Protein AF-D7CNF3-F1 (afdb_monomer_lite)

Structure (mmCIF, N/CA/C/O backbone):
data_AF-D7CNF3-F1
#
_entry.id   AF-D7CNF3-F1
#
loop_
_atom_site.group_PDB
_atom_site.id
_atom_site.type_symbol
_atom_site.label_atom_id
_atom_site.label_alt_id
_atom_site.label_comp_id
_atom_site.label_asym_id
_atom_site.label_entity_id
_atom_site.label_seq_id
_atom_site.pdbx_PDB_ins_code
_atom_site.Cartn_x
_atom_site.Cartn_y
_atom_site.Cartn_z
_atom_site.occupancy
_atom_site.B_iso_or_equiv
_atom_site.auth_seq_id
_atom_site.auth_comp_id
_atom_site.auth_asym_id
_atom_site.auth_atom_id
_atom_site.pdbx_PDB_model_num
ATOM 1 N N . MET A 1 1 ? -4.396 -16.673 -8.705 1.00 89.75 1 MET A N 1
ATOM 2 C CA . MET A 1 1 ? -3.966 -15.795 -7.582 1.00 89.75 1 MET A CA 1
ATOM 3 C C . MET A 1 1 ? -3.947 -14.339 -8.050 1.00 89.75 1 MET A C 1
ATOM 5 O O . MET A 1 1 ? -3.763 -14.111 -9.237 1.00 89.75 1 MET A O 1
ATOM 9 N N . LYS A 1 2 ? -4.105 -13.351 -7.162 1.00 94.94 2 LYS A N 1
ATOM 10 C CA . LYS A 1 2 ? -3.938 -11.918 -7.460 1.00 94.94 2 LYS A CA 1
ATOM 11 C C . LYS A 1 2 ? -2.565 -11.436 -6.981 1.00 94.94 2 LYS A C 1
ATOM 13 O O . LYS A 1 2 ? -2.200 -11.626 -5.821 1.00 94.94 2 LYS A O 1
ATOM 18 N N . ILE A 1 3 ? -1.782 -10.820 -7.863 1.00 97.19 3 ILE A N 1
ATOM 19 C CA . ILE A 1 3 ? -0.393 -10.412 -7.612 1.00 97.19 3 ILE A CA 1
ATOM 20 C C . ILE A 1 3 ? -0.274 -8.897 -7.752 1.00 97.19 3 ILE A C 1
ATOM 22 O O . ILE A 1 3 ? -0.463 -8.356 -8.836 1.00 97.19 3 ILE A O 1
ATOM 26 N N . I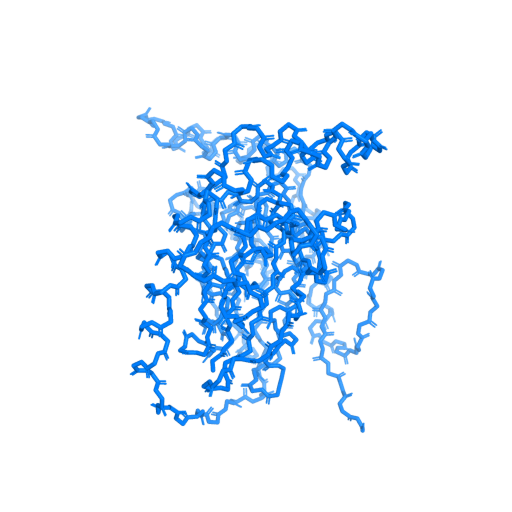LE A 1 4 ? 0.088 -8.203 -6.675 1.00 97.94 4 ILE A N 1
ATOM 27 C CA . ILE A 1 4 ? 0.231 -6.743 -6.653 1.00 97.94 4 ILE A CA 1
ATOM 28 C C . ILE A 1 4 ? 1.708 -6.367 -6.581 1.00 97.94 4 ILE A C 1
ATOM 30 O O . ILE A 1 4 ? 2.357 -6.545 -5.548 1.00 97.94 4 ILE A O 1
ATOM 34 N N . TYR A 1 5 ? 2.230 -5.766 -7.648 1.00 97.88 5 TYR A N 1
ATOM 35 C CA . TYR A 1 5 ? 3.531 -5.103 -7.631 1.00 97.88 5 TYR A CA 1
ATOM 36 C C . TYR A 1 5 ? 3.378 -3.654 -7.179 1.00 97.88 5 TYR A C 1
ATOM 38 O O . TYR A 1 5 ? 2.637 -2.878 -7.781 1.00 97.88 5 TYR A O 1
ATOM 46 N N . HIS A 1 6 ? 4.122 -3.232 -6.158 1.00 96.81 6 HIS A N 1
ATOM 47 C CA . HIS A 1 6 ? 4.039 -1.857 -5.663 1.00 96.81 6 HIS A CA 1
ATOM 48 C C . HIS A 1 6 ? 5.390 -1.171 -5.525 1.00 96.81 6 HIS A C 1
ATOM 50 O O . HIS A 1 6 ? 6.420 -1.793 -5.268 1.00 96.81 6 HIS A O 1
ATOM 56 N N . CYS A 1 7 ? 5.365 0.144 -5.720 1.00 94.75 7 CYS A N 1
ATOM 57 C CA . CYS A 1 7 ? 6.478 1.052 -5.470 1.00 94.75 7 CYS A CA 1
ATOM 58 C C . CYS A 1 7 ? 5.938 2.420 -5.044 1.00 94.75 7 CYS A C 1
ATOM 60 O O . CYS A 1 7 ? 4.735 2.579 -4.864 1.00 94.75 7 CYS A O 1
ATOM 62 N N . TYR A 1 8 ? 6.803 3.426 -4.901 1.00 93.25 8 TYR A N 1
ATOM 63 C CA . TYR A 1 8 ? 6.380 4.780 -4.540 1.00 93.25 8 TYR A CA 1
ATOM 64 C C . TYR A 1 8 ? 5.308 5.319 -5.501 1.00 93.25 8 TYR A C 1
ATOM 66 O O . TYR A 1 8 ? 4.194 5.607 -5.077 1.00 93.25 8 TYR A O 1
ATOM 74 N N . GLY A 1 9 ? 5.636 5.419 -6.795 1.00 90.00 9 GLY A N 1
ATOM 75 C CA . GLY A 1 9 ? 4.830 6.118 -7.803 1.00 90.00 9 GLY A CA 1
ATOM 76 C C . GLY A 1 9 ? 3.781 5.282 -8.531 1.00 90.00 9 GLY A C 1
ATOM 77 O O . GLY A 1 9 ? 2.922 5.858 -9.188 1.00 90.00 9 GLY A O 1
ATOM 78 N N . GLY A 1 10 ? 3.880 3.948 -8.486 1.00 92.62 10 GLY A N 1
ATOM 79 C CA . GLY A 1 10 ? 3.048 3.077 -9.322 1.00 92.62 10 GLY A CA 1
ATOM 80 C C . GLY A 1 10 ? 3.283 3.270 -10.830 1.00 92.62 10 GLY A C 1
ATOM 81 O O . GLY A 1 10 ? 2.360 3.077 -11.610 1.00 92.62 10 GLY A O 1
ATOM 82 N N . ALA A 1 11 ? 4.480 3.716 -11.237 1.00 94.25 11 ALA A N 1
ATOM 83 C CA . ALA A 1 11 ? 4.751 4.199 -12.604 1.00 94.25 11 ALA A CA 1
ATOM 84 C C . ALA A 1 11 ? 5.949 3.552 -13.301 1.00 94.25 11 ALA A C 1
ATOM 86 O O . ALA A 1 11 ? 6.015 3.573 -14.522 1.00 94.25 11 ALA A O 1
ATOM 87 N N . HIS A 1 12 ? 6.938 3.047 -12.561 1.00 96.06 12 HIS A N 1
ATOM 88 C CA . HIS A 1 12 ? 8.223 2.662 -13.158 1.00 96.06 12 HIS A CA 1
ATOM 89 C C . HIS A 1 12 ? 8.593 1.237 -12.784 1.00 96.06 12 HIS A C 1
ATOM 91 O O . HIS A 1 12 ? 8.327 0.318 -13.552 1.00 96.06 12 HIS A O 1
ATOM 97 N N . SER A 1 13 ? 9.150 1.018 -11.592 1.00 97.19 13 SER A N 1
ATOM 98 C CA . SER A 1 13 ? 9.620 -0.303 -11.162 1.00 97.19 13 SER A CA 1
ATOM 99 C C . SER A 1 13 ? 8.493 -1.327 -10.994 1.00 97.19 13 SER A C 1
ATOM 101 O O . SER A 1 13 ? 8.652 -2.462 -11.430 1.00 97.19 13 SER A O 1
ATOM 103 N N . SER A 1 14 ? 7.348 -0.953 -10.410 1.00 97.31 14 SER A N 1
ATOM 104 C CA . SER A 1 14 ? 6.183 -1.846 -10.288 1.00 97.31 14 SER A CA 1
ATOM 105 C C . SER A 1 14 ? 5.555 -2.171 -11.642 1.00 97.31 14 SER A C 1
ATOM 107 O O . SER A 1 14 ? 5.283 -3.333 -11.920 1.00 97.31 14 SER A O 1
ATOM 109 N N . VAL A 1 15 ? 5.400 -1.169 -12.512 1.00 98.12 15 VAL A N 1
ATOM 110 C CA . VAL A 1 15 ? 4.859 -1.343 -13.869 1.00 98.12 15 VAL A CA 1
ATOM 111 C C . VAL A 1 15 ? 5.781 -2.202 -14.728 1.00 98.12 15 VAL A C 1
ATOM 113 O O . VAL A 1 15 ? 5.313 -3.095 -15.426 1.00 98.12 15 VAL A O 1
ATOM 116 N N . THR A 1 16 ? 7.094 -1.992 -14.629 1.00 98.50 16 THR A N 1
ATOM 117 C CA . THR A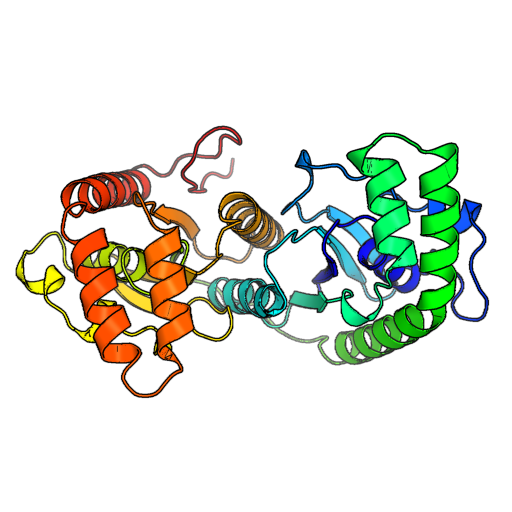 1 16 ? 8.092 -2.812 -15.328 1.00 98.50 16 THR A CA 1
ATOM 118 C C . THR A 1 16 ? 8.072 -4.249 -14.814 1.00 98.50 16 THR A C 1
ATOM 120 O O . THR A 1 16 ? 8.082 -5.170 -15.621 1.00 98.50 16 THR A O 1
ATOM 123 N N . ALA A 1 17 ? 7.997 -4.463 -13.494 1.00 98.56 17 ALA A N 1
ATOM 124 C CA . ALA A 1 17 ? 7.890 -5.805 -12.919 1.00 98.56 17 ALA A CA 1
ATOM 125 C C . ALA A 1 17 ? 6.625 -6.535 -13.394 1.00 98.56 17 ALA A C 1
ATOM 127 O O . ALA A 1 17 ? 6.715 -7.679 -13.828 1.00 98.56 17 ALA A O 1
ATOM 128 N N . ALA A 1 18 ? 5.472 -5.860 -13.389 1.00 98.44 18 ALA A N 1
ATOM 129 C CA . ALA A 1 18 ? 4.231 -6.413 -13.923 1.00 98.44 18 ALA A CA 1
ATOM 130 C C . ALA A 1 18 ? 4.328 -6.705 -15.433 1.00 98.44 18 ALA A C 1
ATOM 132 O O . ALA A 1 18 ? 3.888 -7.757 -15.882 1.00 98.44 18 ALA A O 1
ATOM 133 N N . GLY A 1 19 ? 4.963 -5.823 -16.213 1.00 98.44 19 GLY A N 1
ATOM 134 C CA . GLY A 1 19 ? 5.213 -6.047 -17.639 1.00 98.44 19 GLY A CA 1
ATOM 135 C C . GLY A 1 19 ? 6.115 -7.255 -17.911 1.00 98.44 19 GLY A C 1
ATOM 136 O O . GLY A 1 19 ? 5.836 -8.029 -18.819 1.00 98.44 19 GLY A O 1
ATOM 137 N N . ILE A 1 20 ? 7.157 -7.463 -17.099 1.00 98.50 20 ILE A N 1
ATOM 138 C CA . ILE A 1 20 ? 7.989 -8.676 -17.155 1.00 98.50 20 ILE A CA 1
ATOM 139 C C . ILE A 1 20 ? 7.152 -9.912 -16.802 1.00 98.50 20 ILE A C 1
ATOM 141 O O . ILE A 1 20 ? 7.243 -10.920 -17.495 1.00 98.50 20 ILE A O 1
ATOM 145 N N . HIS A 1 21 ? 6.339 -9.835 -15.744 1.00 98.19 21 HIS A N 1
ATOM 146 C CA . HIS A 1 21 ? 5.507 -10.948 -15.276 1.00 98.19 21 HIS A CA 1
ATOM 147 C C . HIS A 1 21 ? 4.547 -11.435 -16.364 1.00 98.19 21 HIS A C 1
ATOM 149 O O . HIS A 1 21 ? 4.409 -12.633 -16.577 1.00 98.19 21 HIS A O 1
ATOM 155 N N . LEU A 1 22 ? 3.929 -10.495 -17.074 1.00 97.81 22 LEU A N 1
ATOM 156 C CA . LEU A 1 22 ? 2.964 -10.752 -18.142 1.00 97.81 22 LEU A CA 1
ATOM 157 C C . LEU A 1 22 ? 3.617 -11.083 -19.496 1.00 97.81 22 LEU A C 1
ATOM 159 O O . LEU A 1 22 ? 2.923 -11.155 -20.504 1.00 97.81 22 LEU A O 1
ATOM 163 N N . GLY A 1 23 ? 4.947 -11.214 -19.560 1.00 97.06 23 GLY A N 1
ATOM 164 C CA . GLY A 1 23 ? 5.658 -11.486 -20.814 1.00 97.06 23 GLY A CA 1
ATOM 165 C C . GLY A 1 23 ? 5.655 -10.326 -21.820 1.00 97.06 23 GLY A C 1
ATOM 166 O O . GLY A 1 23 ? 6.057 -10.511 -22.964 1.00 97.06 23 GLY A O 1
ATOM 167 N N . LEU A 1 24 ? 5.254 -9.117 -21.407 1.00 97.88 24 LEU A N 1
ATOM 168 C CA . LEU A 1 24 ? 5.246 -7.914 -22.253 1.00 97.88 24 LEU A CA 1
ATOM 169 C C . LEU A 1 24 ? 6.653 -7.345 -22.485 1.00 97.88 24 LEU A C 1
ATOM 171 O O . LEU A 1 24 ? 6.851 -6.521 -23.376 1.00 97.88 24 LEU A O 1
ATOM 175 N N . LEU A 1 25 ? 7.626 -7.751 -21.664 1.00 98.19 25 LEU A N 1
ATOM 176 C CA . LEU A 1 25 ? 9.025 -7.349 -21.773 1.00 98.19 25 LEU A CA 1
ATOM 177 C C . LEU A 1 25 ? 9.952 -8.570 -21.861 1.00 98.19 25 LEU A C 1
ATOM 179 O O . LEU A 1 25 ? 9.709 -9.584 -21.204 1.00 98.19 25 LEU A O 1
ATOM 183 N N . PRO A 1 26 ? 11.062 -8.470 -22.615 1.00 96.88 26 PRO A N 1
ATOM 184 C CA . PRO A 1 26 ? 12.021 -9.561 -22.757 1.00 96.88 26 PRO A CA 1
ATOM 185 C C . PRO A 1 26 ? 12.763 -9.827 -21.446 1.00 96.88 26 PRO A C 1
ATOM 187 O O . PRO A 1 26 ? 13.201 -8.901 -20.782 1.00 96.88 26 PRO A O 1
ATOM 190 N N . THR A 1 27 ? 13.013 -11.087 -21.094 1.00 97.00 27 THR A N 1
ATOM 191 C CA . THR A 1 27 ? 13.749 -11.427 -19.856 1.00 97.00 27 THR A CA 1
ATOM 192 C C . THR A 1 27 ? 15.251 -11.653 -20.057 1.00 97.00 27 THR A C 1
ATOM 194 O O . THR A 1 27 ? 15.998 -11.690 -19.081 1.00 97.00 27 THR A O 1
ATOM 197 N N . HIS A 1 28 ? 15.706 -11.794 -21.305 1.00 96.44 28 HIS A N 1
ATOM 198 C CA . HIS A 1 28 ? 17.085 -12.156 -21.672 1.00 96.44 28 HIS A CA 1
ATOM 199 C C . HIS A 1 28 ? 17.920 -10.977 -22.205 1.00 96.44 28 HIS A C 1
ATOM 201 O O . HIS A 1 28 ? 19.110 -11.129 -22.462 1.00 96.44 28 HIS A O 1
ATOM 207 N N . ARG A 1 29 ? 17.315 -9.798 -22.379 1.00 97.38 29 ARG A N 1
ATOM 208 C CA . ARG A 1 29 ? 17.985 -8.571 -22.832 1.00 97.38 29 ARG A CA 1
ATOM 209 C C . ARG A 1 29 ? 17.359 -7.345 -22.183 1.00 97.38 29 ARG A C 1
ATOM 211 O O . ARG A 1 29 ? 16.260 -7.423 -21.645 1.00 97.38 29 ARG A O 1
ATOM 218 N N . LEU A 1 30 ? 18.028 -6.199 -22.288 1.00 98.19 30 LEU A N 1
ATOM 219 C CA . LEU A 1 30 ? 17.438 -4.929 -21.870 1.00 98.19 30 LEU A CA 1
ATOM 220 C C . LEU A 1 30 ? 16.305 -4.511 -22.828 1.00 98.19 30 LEU A C 1
ATOM 222 O O . LEU A 1 30 ? 16.476 -4.621 -24.050 1.00 98.19 30 LEU A O 1
ATOM 226 N N . PRO A 1 31 ? 15.183 -3.988 -22.305 1.00 97.94 31 PRO A N 1
ATOM 227 C CA . PRO A 1 31 ? 14.117 -3.446 -23.131 1.00 97.94 31 PRO A CA 1
ATOM 228 C C . PRO A 1 31 ? 14.521 -2.089 -23.713 1.00 97.94 31 PRO A C 1
ATOM 230 O O . PRO A 1 31 ? 15.275 -1.323 -23.096 1.00 97.94 31 PRO A O 1
ATOM 233 N N . THR A 1 32 ? 14.028 -1.767 -24.903 1.00 98.31 32 THR A N 1
ATOM 234 C CA . THR A 1 32 ? 14.156 -0.430 -25.492 1.00 98.31 32 THR A CA 1
ATOM 235 C C . THR A 1 32 ? 13.300 0.584 -24.726 1.00 98.31 32 THR A C 1
ATOM 237 O O . THR A 1 32 ? 12.427 0.222 -23.935 1.00 98.31 32 THR A O 1
ATOM 240 N N . GLY A 1 33 ? 13.562 1.877 -24.939 1.00 97.50 33 GLY A N 1
ATOM 241 C CA . GLY A 1 33 ? 12.711 2.932 -24.383 1.00 97.50 33 GLY A CA 1
ATOM 242 C C . GLY A 1 33 ? 11.261 2.795 -24.849 1.00 97.50 33 GLY A C 1
ATOM 243 O O . GLY A 1 33 ? 10.351 2.877 -24.032 1.00 97.50 33 GLY A O 1
ATOM 244 N N . ASP A 1 34 ? 11.056 2.487 -26.129 1.00 97.75 34 ASP A N 1
ATOM 245 C CA . ASP A 1 34 ? 9.723 2.312 -26.710 1.00 97.75 34 ASP A CA 1
ATOM 246 C C . ASP A 1 34 ? 8.980 1.114 -26.115 1.00 97.75 34 ASP A C 1
ATOM 248 O O . ASP A 1 34 ? 7.790 1.214 -25.829 1.00 97.75 34 ASP A O 1
ATOM 252 N N . GLU A 1 35 ? 9.673 -0.004 -25.876 1.00 98.31 35 GLU A N 1
ATOM 253 C CA . GLU A 1 35 ? 9.094 -1.170 -25.197 1.00 98.31 35 GLU A CA 1
ATOM 254 C C . GLU A 1 35 ? 8.601 -0.810 -23.789 1.00 98.31 35 GLU A C 1
ATOM 256 O O . GLU A 1 35 ? 7.491 -1.184 -23.415 1.00 98.31 35 GLU A O 1
ATOM 261 N N . LEU A 1 36 ? 9.375 -0.022 -23.032 1.00 98.19 36 LEU A N 1
ATOM 262 C CA . LEU A 1 36 ? 8.950 0.461 -21.714 1.00 98.19 36 LEU A CA 1
ATOM 263 C C . LEU A 1 36 ? 7.755 1.418 -21.817 1.00 98.19 36 LEU A C 1
ATOM 265 O O . LEU A 1 36 ? 6.774 1.253 -21.098 1.00 98.19 36 LEU A O 1
ATOM 269 N N . MET A 1 37 ? 7.801 2.392 -22.728 1.00 97.44 37 MET A N 1
ATOM 270 C CA . MET A 1 37 ? 6.749 3.408 -22.886 1.00 97.44 37 MET A CA 1
ATOM 271 C C . MET A 1 37 ? 5.416 2.838 -23.400 1.00 97.44 37 MET A C 1
ATOM 273 O O . MET A 1 37 ? 4.352 3.423 -23.157 1.00 97.44 37 MET A O 1
ATOM 277 N N . ARG A 1 38 ? 5.450 1.690 -24.089 1.00 97.31 38 ARG A N 1
ATOM 278 C CA . ARG A 1 38 ? 4.252 0.957 -24.524 1.00 97.31 38 ARG A CA 1
ATOM 279 C C . ARG A 1 38 ? 3.496 0.302 -23.374 1.00 97.31 38 ARG A C 1
ATOM 281 O O . ARG A 1 38 ? 2.301 0.065 -23.525 1.00 97.31 38 ARG A O 1
ATOM 288 N N . LEU A 1 39 ? 4.132 0.057 -22.226 1.00 97.88 39 LEU A N 1
ATOM 289 C CA . LEU A 1 39 ? 3.424 -0.491 -21.071 1.00 97.88 39 LEU A CA 1
ATOM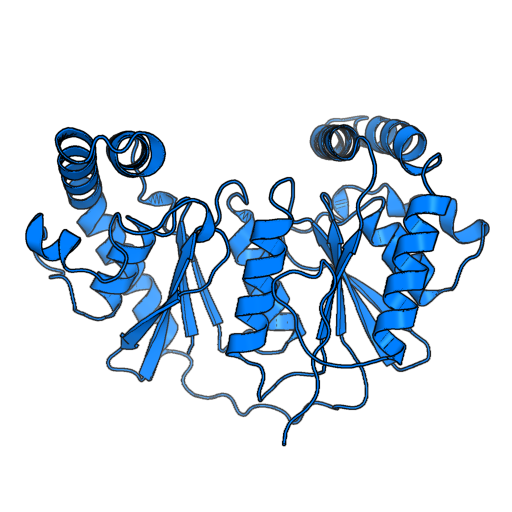 290 C C . LEU A 1 39 ? 2.276 0.446 -20.633 1.00 97.88 39 LEU A C 1
ATOM 292 O O . LEU A 1 39 ? 2.446 1.674 -20.649 1.00 97.88 39 LEU A O 1
ATOM 296 N N . PRO A 1 40 ? 1.118 -0.098 -20.204 1.00 93.12 40 PRO A N 1
ATOM 297 C CA . PRO A 1 40 ? -0.089 0.686 -19.934 1.00 93.12 40 PRO A CA 1
ATOM 298 C C . PRO A 1 40 ? 0.112 1.887 -19.006 1.00 93.12 40 PRO A C 1
ATOM 300 O O . PRO A 1 40 ? -0.374 2.971 -19.313 1.00 93.12 40 PRO A O 1
ATOM 303 N N . TYR A 1 41 ? 0.880 1.732 -17.923 1.00 95.50 41 TYR A N 1
ATOM 304 C CA . TYR A 1 41 ? 1.019 2.756 -16.875 1.00 95.50 41 TYR A CA 1
ATOM 305 C C . TYR A 1 41 ? 2.427 3.343 -16.750 1.00 95.50 41 TYR A C 1
ATOM 307 O O . TYR A 1 41 ? 2.691 4.119 -15.829 1.00 95.50 41 TYR A O 1
ATOM 315 N N . PHE A 1 42 ? 3.345 2.978 -17.651 1.00 97.19 42 PHE A N 1
ATOM 316 C CA . PHE A 1 42 ? 4.740 3.370 -17.498 1.00 97.19 42 PHE A CA 1
ATOM 317 C C . PHE A 1 42 ? 4.901 4.873 -17.705 1.00 97.19 42 PHE A C 1
ATOM 319 O O . PHE A 1 42 ? 4.571 5.386 -18.771 1.00 97.19 42 PHE A O 1
ATOM 326 N N . ASP A 1 43 ? 5.378 5.566 -16.669 1.00 95.00 43 ASP A N 1
ATOM 327 C CA . ASP A 1 43 ? 5.503 7.031 -16.632 1.00 95.00 43 ASP A CA 1
ATOM 328 C C . ASP A 1 43 ? 4.186 7.803 -16.893 1.00 95.00 43 ASP A C 1
ATOM 330 O O . ASP A 1 43 ? 4.211 8.967 -17.284 1.00 95.00 43 ASP A O 1
ATOM 334 N N . LYS A 1 44 ? 3.024 7.159 -16.697 1.00 92.12 44 LYS A N 1
ATOM 335 C CA . LYS A 1 44 ? 1.695 7.726 -17.020 1.00 92.12 44 LYS A CA 1
ATOM 336 C C . LYS A 1 44 ? 0.821 8.031 -15.805 1.00 92.12 44 LYS A C 1
ATOM 338 O O . LYS A 1 44 ? -0.176 8.721 -15.955 1.00 92.12 44 LYS A O 1
ATOM 343 N N . THR A 1 45 ? 1.169 7.511 -14.630 1.00 88.00 45 THR A N 1
ATOM 344 C CA . THR A 1 45 ? 0.404 7.761 -13.399 1.00 88.00 45 THR A CA 1
ATOM 345 C C . THR A 1 45 ? 0.732 9.129 -12.793 1.00 88.00 45 THR A C 1
ATOM 347 O O . THR A 1 45 ? 1.845 9.633 -12.958 1.00 88.00 45 THR A O 1
ATOM 350 N N . ASP A 1 46 ? -0.203 9.730 -12.065 1.00 86.50 46 ASP A N 1
ATOM 351 C CA . ASP A 1 46 ? -0.062 11.048 -11.441 1.00 86.50 46 ASP A CA 1
ATOM 352 C C . ASP A 1 46 ? -0.280 10.999 -9.911 1.00 86.50 46 ASP A C 1
ATOM 354 O O . ASP A 1 46 ? -0.093 9.959 -9.271 1.00 86.50 46 ASP A O 1
ATOM 358 N N . GLY A 1 47 ? -0.551 12.152 -9.287 1.00 82.00 47 GLY A N 1
ATOM 359 C CA . GLY A 1 47 ? -0.823 12.237 -7.849 1.00 82.00 47 GLY A CA 1
ATOM 360 C C . GLY A 1 47 ? -2.174 11.646 -7.436 1.00 82.00 47 GLY A C 1
ATOM 361 O O . GLY A 1 47 ? -2.314 11.174 -6.310 1.00 82.00 47 GLY A O 1
ATOM 362 N N . ASN A 1 48 ? -3.140 11.613 -8.349 1.00 85.75 48 ASN A N 1
ATOM 363 C CA . ASN A 1 48 ? -4.472 11.071 -8.129 1.00 85.75 48 ASN A CA 1
ATOM 364 C C . ASN A 1 48 ? -4.503 9.547 -8.244 1.00 85.75 48 ASN A C 1
ATOM 366 O O . ASN A 1 48 ? -5.522 8.958 -7.901 1.00 85.75 48 ASN A O 1
ATOM 370 N N . ASP A 1 49 ? -3.407 8.889 -8.638 1.00 88.31 49 ASP A N 1
ATOM 371 C CA . ASP A 1 49 ? -3.300 7.424 -8.716 1.00 88.31 49 ASP A CA 1
ATOM 372 C C . ASP A 1 49 ? -2.783 6.749 -7.423 1.00 88.31 49 ASP A C 1
ATOM 374 O O . ASP A 1 49 ? -2.875 5.530 -7.276 1.00 88.31 49 ASP A O 1
ATOM 378 N N . PHE A 1 50 ? -2.256 7.496 -6.441 1.00 91.44 50 PHE A N 1
ATOM 379 C CA . PHE A 1 50 ? -1.691 6.917 -5.206 1.00 91.44 50 PHE A CA 1
ATOM 380 C C . PHE A 1 50 ? -2.688 6.133 -4.341 1.00 91.44 50 PHE A C 1
ATOM 382 O O . PHE A 1 50 ? -3.559 6.713 -3.698 1.00 91.44 50 PHE A O 1
ATOM 389 N N . GLY A 1 51 ? -2.540 4.821 -4.237 1.00 90.81 51 GLY A N 1
ATOM 390 C CA . GLY A 1 51 ? -3.481 3.974 -3.504 1.00 90.81 51 GLY A CA 1
ATOM 391 C C . GLY A 1 51 ? -4.520 3.303 -4.399 1.00 90.81 51 GLY A C 1
ATOM 392 O O . GLY A 1 51 ? -5.265 2.475 -3.904 1.00 90.81 51 GLY A O 1
ATOM 393 N N . LEU A 1 52 ? -4.563 3.597 -5.704 1.00 93.75 52 LEU A N 1
ATOM 394 C CA . LEU A 1 52 ? -5.355 2.799 -6.642 1.00 93.75 52 LEU A CA 1
ATOM 395 C C . LEU A 1 52 ? -4.597 1.520 -7.002 1.00 93.75 52 LEU A C 1
ATOM 397 O O . LEU A 1 52 ? -3.430 1.574 -7.405 1.00 93.75 52 LEU A O 1
ATOM 401 N N . ILE A 1 53 ? -5.271 0.376 -6.887 1.00 95.81 53 ILE A N 1
ATOM 402 C CA . ILE A 1 53 ? -4.766 -0.902 -7.394 1.00 95.81 53 ILE A CA 1
ATOM 403 C C . ILE A 1 53 ? -5.277 -1.064 -8.825 1.00 95.81 53 ILE A C 1
ATOM 405 O O . ILE A 1 53 ? -6.476 -1.176 -9.057 1.00 95.81 53 ILE A O 1
ATOM 409 N N . ARG A 1 54 ? -4.368 -1.031 -9.804 1.00 95.44 54 ARG A N 1
ATOM 410 C CA . ARG A 1 54 ? -4.714 -1.036 -11.233 1.00 95.44 54 ARG A CA 1
ATOM 411 C C . ARG A 1 54 ? -4.336 -2.364 -11.872 1.00 95.44 54 ARG A C 1
ATOM 413 O O . ARG A 1 54 ? -3.184 -2.784 -11.774 1.00 95.44 54 ARG A O 1
ATOM 420 N N . MET A 1 55 ? -5.286 -2.994 -12.556 1.00 96.56 55 MET A N 1
ATOM 421 C CA . MET A 1 55 ? -5.043 -4.238 -13.287 1.00 96.56 55 MET A CA 1
ATOM 422 C C . MET A 1 55 ? -4.119 -3.989 -14.485 1.00 96.56 55 MET A C 1
ATOM 424 O O . MET A 1 55 ? -4.299 -3.021 -15.229 1.00 96.56 55 MET A O 1
ATOM 428 N N . MET A 1 56 ? -3.117 -4.852 -14.644 1.00 97.31 56 MET A N 1
ATOM 429 C CA . MET A 1 56 ? -2.195 -4.877 -15.784 1.00 97.31 56 MET A CA 1
ATOM 430 C C . MET A 1 56 ? -2.540 -5.984 -16.783 1.00 97.31 56 MET A C 1
ATOM 432 O O . MET A 1 56 ? -2.358 -5.780 -17.979 1.00 97.31 56 MET A O 1
ATOM 436 N N . GLY A 1 57 ? -3.011 -7.141 -16.309 1.00 97.56 57 GLY A N 1
ATOM 437 C CA . GLY A 1 57 ? -3.355 -8.283 -17.157 1.00 97.56 57 GLY A CA 1
ATOM 438 C C . GLY A 1 57 ? -3.437 -9.589 -16.373 1.00 97.56 57 GLY A C 1
ATOM 439 O O . GLY A 1 57 ? -3.368 -9.580 -15.145 1.00 97.56 57 GLY A O 1
ATOM 440 N N . VAL A 1 58 ? -3.564 -10.702 -17.091 1.00 96.56 58 VAL A N 1
ATOM 441 C CA . VAL A 1 58 ? -3.568 -12.064 -16.541 1.00 96.56 58 VAL A CA 1
ATOM 442 C C . VAL A 1 58 ? -2.389 -12.828 -17.144 1.00 96.56 58 VAL A C 1
ATOM 444 O O . VAL A 1 58 ? -2.141 -12.705 -18.343 1.00 96.56 58 VAL A O 1
ATOM 447 N N . ASP A 1 59 ? -1.624 -13.546 -16.320 1.00 94.88 59 ASP A N 1
ATOM 448 C CA . ASP A 1 59 ? -0.485 -14.348 -16.778 1.00 94.88 59 ASP A CA 1
ATOM 449 C C . ASP A 1 59 ? -0.920 -15.691 -17.402 1.00 94.88 59 ASP A C 1
ATOM 451 O O . ASP A 1 59 ? -2.097 -16.054 -17.413 1.00 94.88 59 ASP A O 1
ATOM 455 N N . GLU A 1 60 ? 0.047 -16.456 -17.915 1.00 90.44 60 GLU A N 1
ATOM 456 C CA . GLU A 1 60 ? -0.185 -17.773 -18.534 1.00 90.44 60 GLU A CA 1
ATOM 457 C C . GLU A 1 60 ? -0.742 -18.842 -17.568 1.00 90.44 60 GLU A C 1
ATOM 459 O O . GLU A 1 60 ? -1.213 -19.886 -18.014 1.00 90.44 60 GLU A O 1
ATOM 464 N N . TYR A 1 61 ? -0.712 -18.586 -16.255 1.00 89.75 61 TYR A N 1
ATOM 465 C CA . TYR A 1 61 ? -1.218 -19.466 -15.197 1.00 89.75 61 TYR A CA 1
ATOM 466 C C . TYR A 1 61 ? -2.568 -19.000 -14.634 1.00 89.75 61 TYR A C 1
ATOM 468 O O . TYR A 1 61 ? -3.042 -19.555 -13.645 1.00 89.75 61 TYR A O 1
ATOM 476 N N . GLY A 1 62 ? -3.190 -17.974 -15.225 1.00 90.69 62 GLY A N 1
ATOM 477 C CA . GLY A 1 62 ? -4.448 -17.417 -14.730 1.00 90.69 62 GLY A CA 1
ATOM 478 C C . GLY A 1 62 ? -4.288 -16.518 -13.498 1.00 90.69 62 GLY A C 1
ATOM 479 O O . GLY A 1 62 ? -5.270 -16.233 -12.813 1.00 90.69 62 GLY A O 1
ATOM 480 N N . ASN A 1 63 ? -3.073 -16.063 -13.178 1.00 93.25 63 ASN A N 1
ATOM 481 C CA . ASN A 1 63 ? -2.865 -15.076 -12.125 1.00 93.25 63 ASN A CA 1
ATOM 482 C C . ASN A 1 63 ? -3.146 -13.670 -12.642 1.00 93.25 63 ASN A C 1
ATOM 484 O O . ASN A 1 63 ? -2.568 -13.222 -13.629 1.00 93.25 63 ASN A O 1
ATOM 488 N N . GLU A 1 64 ? -3.980 -12.934 -11.922 1.00 96.00 64 GLU A N 1
ATOM 489 C CA . GLU A 1 64 ? -4.243 -11.531 -12.207 1.00 96.00 64 GLU A CA 1
ATOM 490 C C . GLU A 1 64 ? -3.106 -10.667 -11.646 1.00 96.00 64 GLU A C 1
ATOM 492 O O . GLU A 1 64 ? -2.774 -10.741 -10.460 1.00 96.00 64 GLU A O 1
ATOM 497 N N . VAL A 1 65 ? -2.509 -9.825 -12.484 1.00 98.12 65 VAL A N 1
ATOM 498 C CA . VAL A 1 65 ? -1.363 -8.981 -12.135 1.00 98.12 65 VAL A CA 1
ATOM 499 C C . VAL A 1 65 ? -1.793 -7.521 -12.056 1.00 98.12 65 VAL A C 1
ATOM 501 O O . VAL A 1 65 ? -2.426 -6.985 -12.966 1.00 98.12 65 VAL A O 1
ATOM 504 N N . TYR A 1 66 ? -1.385 -6.856 -10.982 1.00 98.31 66 TYR A N 1
ATOM 505 C CA . TYR A 1 66 ? -1.770 -5.497 -10.626 1.00 98.31 66 TYR A CA 1
ATOM 506 C C . TYR A 1 66 ? -0.561 -4.629 -10.282 1.00 98.31 66 TYR A C 1
ATOM 508 O O . TYR A 1 66 ? 0.507 -5.123 -9.904 1.00 98.31 66 TYR A O 1
ATOM 516 N N . VAL A 1 67 ? -0.752 -3.311 -10.356 1.00 97.88 67 VAL A N 1
ATOM 517 C CA . VAL A 1 67 ? 0.217 -2.311 -9.895 1.00 97.88 67 VAL A CA 1
ATOM 518 C C . VAL A 1 67 ? -0.390 -1.346 -8.887 1.00 97.88 67 VAL A C 1
ATOM 520 O O . VAL A 1 67 ? -1.572 -1.018 -8.960 1.00 97.88 67 VAL A O 1
ATOM 523 N N . LEU A 1 68 ? 0.446 -0.864 -7.967 1.00 97.00 68 LEU A N 1
ATOM 524 C CA . LEU A 1 68 ? 0.050 0.078 -6.921 1.00 97.00 68 LEU A CA 1
ATOM 525 C C . LEU A 1 68 ? 1.159 1.100 -6.625 1.00 97.00 68 LEU A C 1
ATOM 527 O O . LEU A 1 68 ? 2.338 0.754 -6.498 1.00 97.00 68 LEU A O 1
ATOM 531 N N . GLY A 1 69 ? 0.779 2.373 -6.504 1.00 95.19 69 GLY A N 1
ATOM 532 C CA . GLY A 1 69 ? 1.636 3.448 -5.999 1.00 95.19 69 GLY A CA 1
ATOM 533 C C . GLY A 1 69 ? 1.351 3.732 -4.526 1.00 95.19 69 GLY A C 1
ATOM 534 O O . GLY A 1 69 ? 0.262 4.197 -4.206 1.00 95.19 69 GLY A O 1
ATOM 535 N N . LYS A 1 70 ? 2.316 3.476 -3.634 1.00 91.75 70 LYS A N 1
ATOM 536 C CA . LYS A 1 70 ? 2.146 3.585 -2.170 1.00 91.75 70 LYS A CA 1
ATOM 537 C C . LYS A 1 70 ? 2.610 4.907 -1.555 1.00 91.75 70 LYS A C 1
ATOM 539 O O . LYS A 1 70 ? 2.515 5.080 -0.341 1.00 91.75 70 LYS A O 1
ATOM 544 N N . LYS A 1 71 ? 3.200 5.809 -2.348 1.00 89.44 71 LYS A N 1
ATOM 545 C CA . LYS A 1 71 ? 3.792 7.066 -1.863 1.00 89.44 71 LYS A CA 1
ATOM 546 C C . LYS A 1 71 ? 4.710 6.814 -0.647 1.00 89.44 71 LYS A C 1
ATOM 548 O O . LYS A 1 71 ? 5.601 5.965 -0.709 1.00 89.44 71 LYS A O 1
ATOM 553 N N . GLY A 1 72 ? 4.501 7.527 0.459 1.00 85.06 72 GLY A N 1
ATOM 554 C CA . GLY A 1 72 ? 5.308 7.466 1.677 1.00 85.06 72 GLY A CA 1
ATOM 555 C C . GLY A 1 72 ? 4.990 6.321 2.646 1.00 85.06 72 GLY A C 1
ATOM 556 O O . GLY A 1 72 ? 5.565 6.312 3.731 1.00 85.06 72 GLY A O 1
ATOM 557 N N . MET A 1 73 ? 4.126 5.353 2.306 1.00 82.44 73 MET A N 1
ATOM 558 C CA . MET A 1 73 ? 3.677 4.298 3.242 1.00 82.44 73 MET A CA 1
ATOM 559 C C . MET A 1 73 ? 4.763 3.285 3.671 1.00 82.44 73 MET A C 1
ATOM 561 O O . MET A 1 73 ? 4.515 2.398 4.487 1.00 82.44 73 MET A O 1
ATOM 565 N N . GLY A 1 74 ? 5.997 3.429 3.177 1.00 81.06 74 GLY A N 1
ATOM 566 C CA . GLY A 1 74 ? 7.163 2.683 3.655 1.00 81.06 74 GLY A CA 1
ATOM 567 C C . GLY A 1 74 ? 7.115 1.177 3.373 1.00 81.06 74 GLY A C 1
ATOM 568 O O . GLY A 1 74 ? 6.281 0.675 2.620 1.00 81.06 74 GLY A O 1
ATOM 569 N N . GLU A 1 75 ? 8.061 0.432 3.943 1.00 77.88 75 GLU A N 1
ATOM 570 C CA . GLU A 1 75 ? 8.224 -1.015 3.707 1.00 77.88 75 GLU A CA 1
ATOM 571 C C . GLU A 1 75 ? 7.135 -1.876 4.365 1.00 77.88 75 GLU A C 1
ATOM 573 O O . GLU A 1 75 ? 6.861 -2.988 3.919 1.00 77.88 75 GLU A O 1
ATOM 578 N N . ARG A 1 76 ? 6.467 -1.337 5.389 1.00 82.94 76 ARG A N 1
ATOM 579 C CA . ARG A 1 76 ? 5.416 -2.020 6.159 1.00 82.94 76 ARG A CA 1
ATOM 580 C C . ARG A 1 76 ? 4.120 -2.220 5.380 1.00 82.94 76 ARG A C 1
ATOM 582 O O . ARG A 1 76 ? 3.333 -3.095 5.716 1.00 82.94 76 ARG A O 1
ATOM 589 N N . PHE A 1 77 ? 3.928 -1.461 4.305 1.00 89.50 77 PHE A N 1
ATOM 590 C CA . PHE A 1 77 ? 2.689 -1.467 3.541 1.00 89.50 77 PHE A CA 1
ATOM 591 C C . PHE A 1 77 ? 2.346 -2.822 2.901 1.00 89.50 77 PHE A C 1
ATOM 593 O O . PHE A 1 77 ? 1.171 -3.146 2.761 1.00 89.50 77 PHE A O 1
ATOM 600 N N . SER A 1 78 ? 3.342 -3.659 2.576 1.00 91.94 78 SER A N 1
ATOM 601 C CA . SER A 1 78 ? 3.050 -5.034 2.144 1.00 91.94 78 SER A CA 1
ATOM 602 C C . SER A 1 78 ? 2.289 -5.806 3.222 1.00 91.94 78 SER A C 1
ATOM 604 O O . SER A 1 78 ? 1.301 -6.458 2.910 1.00 91.94 78 SER A O 1
ATOM 606 N N . ARG A 1 79 ? 2.699 -5.666 4.490 1.00 90.69 79 ARG A N 1
ATOM 607 C CA . ARG A 1 79 ? 2.064 -6.348 5.626 1.00 90.69 79 ARG A CA 1
ATOM 608 C C . ARG A 1 79 ? 0.676 -5.792 5.922 1.00 90.69 79 ARG A C 1
ATOM 610 O O . ARG A 1 79 ? -0.207 -6.539 6.317 1.00 90.69 79 ARG A O 1
ATOM 617 N N . THR A 1 80 ? 0.456 -4.504 5.664 1.00 92.25 80 THR A N 1
ATOM 618 C CA . THR A 1 80 ? -0.878 -3.885 5.698 1.00 92.25 80 THR A CA 1
ATOM 619 C C . THR A 1 80 ? -1.835 -4.573 4.725 1.00 92.25 80 THR A C 1
ATOM 621 O O . THR A 1 80 ? -2.911 -5.002 5.133 1.00 92.25 80 THR A O 1
ATOM 624 N N . LEU A 1 81 ? -1.433 -4.733 3.460 1.00 94.25 81 LEU A N 1
ATOM 625 C CA . LEU A 1 81 ? -2.257 -5.392 2.442 1.00 94.25 81 LEU A CA 1
ATOM 626 C C . LEU A 1 81 ? -2.428 -6.894 2.716 1.00 94.25 81 LEU A C 1
ATOM 628 O O . LEU A 1 81 ? -3.535 -7.407 2.618 1.00 94.25 81 LEU A O 1
ATOM 632 N N . GLU A 1 82 ? -1.361 -7.594 3.106 1.00 92.81 82 GLU A N 1
ATOM 633 C CA . GLU A 1 82 ? -1.411 -9.025 3.451 1.00 92.81 82 GLU A CA 1
ATOM 634 C C . GLU A 1 82 ? -2.277 -9.285 4.695 1.00 92.81 82 GLU A C 1
ATOM 636 O O . GLU A 1 82 ? -3.085 -10.211 4.722 1.00 92.81 82 GLU A O 1
ATOM 641 N N . GLY A 1 83 ? -2.168 -8.439 5.719 1.00 92.19 83 GLY A N 1
ATOM 642 C CA . GLY A 1 83 ? -2.989 -8.529 6.919 1.00 92.19 83 GLY A CA 1
ATOM 643 C C . GLY A 1 83 ? -4.459 -8.204 6.651 1.00 92.19 83 GLY A C 1
ATOM 644 O O . GLY A 1 83 ? -5.340 -8.860 7.201 1.00 92.19 83 GLY A O 1
ATOM 645 N N . MET A 1 84 ? -4.738 -7.253 5.755 1.00 92.25 84 MET A N 1
ATOM 646 C CA . MET A 1 84 ? -6.098 -7.006 5.279 1.00 92.25 84 MET A CA 1
ATOM 647 C C . MET A 1 84 ? -6.646 -8.207 4.505 1.00 92.25 84 MET A C 1
ATOM 649 O O . MET A 1 84 ? -7.762 -8.639 4.776 1.00 92.25 84 MET A O 1
ATOM 653 N N . ALA A 1 85 ? -5.841 -8.805 3.619 1.00 91.75 85 ALA A N 1
ATOM 654 C CA . ALA A 1 85 ? -6.197 -10.034 2.913 1.00 91.75 85 ALA A CA 1
ATOM 655 C C . ALA A 1 85 ? -6.563 -11.155 3.889 1.00 91.75 85 ALA A C 1
ATOM 657 O O . ALA A 1 85 ? -7.525 -11.875 3.662 1.00 91.75 85 ALA A O 1
ATOM 658 N N . LYS A 1 86 ? -5.860 -11.265 5.020 1.00 90.56 86 LYS A N 1
ATOM 659 C CA . LYS A 1 86 ? -6.202 -12.219 6.080 1.00 90.56 86 LYS A CA 1
ATOM 660 C C . LYS A 1 86 ? -7.556 -11.936 6.740 1.00 90.56 86 LYS A C 1
ATOM 662 O O . LYS A 1 86 ? -8.296 -12.885 6.989 1.00 90.56 86 LYS A O 1
ATOM 667 N N . ILE A 1 87 ? -7.902 -10.672 7.012 1.00 89.19 87 ILE A N 1
ATOM 668 C CA . ILE A 1 87 ? -9.223 -10.302 7.568 1.00 89.19 87 ILE A CA 1
ATOM 669 C C . ILE A 1 87 ? -10.334 -10.782 6.636 1.00 89.19 87 ILE A C 1
ATOM 671 O O . ILE A 1 87 ? -11.259 -11.469 7.076 1.00 89.19 87 ILE A O 1
ATOM 675 N N . ILE A 1 88 ? -10.172 -10.488 5.345 1.00 86.56 88 ILE A N 1
ATOM 676 C CA . ILE A 1 88 ? -11.099 -10.883 4.286 1.00 86.56 88 ILE A CA 1
ATOM 677 C C . ILE A 1 88 ? -10.843 -12.311 3.777 1.00 86.56 88 ILE A C 1
ATOM 679 O O . ILE A 1 88 ? -11.336 -12.686 2.725 1.00 86.56 88 ILE A O 1
ATOM 683 N N . GLY A 1 89 ? -10.034 -13.108 4.485 1.00 85.94 89 GLY A N 1
ATOM 684 C CA . GLY A 1 89 ? -9.703 -14.507 4.196 1.00 85.94 89 GLY A CA 1
ATOM 685 C C . GLY A 1 89 ? -9.068 -14.821 2.827 1.00 85.94 89 GLY A C 1
ATOM 686 O O . GLY A 1 89 ? -8.999 -15.986 2.451 1.00 85.94 89 GLY A O 1
ATOM 687 N N . ALA A 1 90 ? -8.581 -13.828 2.092 1.00 87.88 90 ALA A N 1
ATOM 688 C CA . ALA A 1 90 ? -7.891 -13.960 0.808 1.00 87.88 90 ALA A CA 1
ATOM 689 C C . ALA A 1 90 ? -6.358 -14.115 0.955 1.00 87.88 90 ALA A C 1
ATOM 691 O O . ALA A 1 90 ? -5.602 -13.859 0.019 1.00 87.88 90 ALA A O 1
ATOM 692 N N . GLU A 1 91 ? -5.854 -14.509 2.132 1.00 88.31 91 GLU A N 1
ATOM 693 C CA . GLU A 1 91 ? -4.406 -14.568 2.418 1.00 88.31 91 GLU A CA 1
ATOM 694 C C . GLU A 1 91 ? -3.614 -15.507 1.493 1.00 88.31 91 GLU A C 1
ATOM 696 O O . GLU A 1 91 ? -2.445 -15.251 1.209 1.00 88.31 91 GLU A O 1
ATOM 701 N N . GLN A 1 92 ? -4.236 -16.584 1.005 1.00 86.88 92 GLN A N 1
ATOM 702 C CA . GLN A 1 92 ? -3.599 -17.514 0.066 1.00 86.88 92 GLN A CA 1
ATOM 703 C C . GLN A 1 92 ? -3.786 -17.092 -1.396 1.00 86.88 92 GLN A C 1
ATOM 705 O O . GLN A 1 92 ? -3.078 -17.581 -2.273 1.00 86.88 92 GLN A O 1
ATOM 710 N N . GLU A 1 93 ? -4.707 -16.164 -1.653 1.00 89.06 93 GLU A N 1
ATOM 711 C CA . GLU A 1 93 ? -5.066 -15.681 -2.985 1.00 89.06 93 GLU A CA 1
ATOM 712 C C . GLU A 1 93 ? -4.386 -14.356 -3.334 1.00 89.06 93 GLU A C 1
ATOM 714 O O . GLU A 1 93 ? -4.421 -13.947 -4.494 1.00 89.06 93 GLU A O 1
ATOM 719 N N . LEU A 1 94 ? -3.743 -13.696 -2.367 1.00 93.31 94 LEU A N 1
ATOM 720 C CA . LEU A 1 94 ? -3.013 -12.453 -2.569 1.00 93.31 94 LEU A CA 1
ATOM 721 C C . LEU A 1 94 ? -1.501 -12.654 -2.443 1.00 93.31 94 LEU A C 1
ATOM 723 O O . LEU A 1 94 ? -0.988 -13.175 -1.453 1.00 93.31 94 LEU A O 1
ATOM 727 N N . ARG A 1 95 ? -0.757 -12.098 -3.401 1.00 94.44 95 ARG A N 1
ATOM 728 C CA . ARG A 1 95 ? 0.690 -11.918 -3.298 1.00 94.44 95 ARG A CA 1
ATOM 729 C C . ARG A 1 95 ? 1.063 -10.457 -3.489 1.00 94.44 95 ARG A C 1
ATOM 731 O O . ARG A 1 95 ? 0.832 -9.886 -4.549 1.00 94.44 95 ARG A O 1
ATOM 738 N N . VAL A 1 96 ? 1.721 -9.867 -2.497 1.00 95.31 96 VAL A N 1
ATOM 739 C CA . VAL A 1 96 ? 2.184 -8.477 -2.560 1.00 95.31 96 VAL A CA 1
ATOM 740 C C . VAL A 1 96 ? 3.702 -8.434 -2.742 1.00 95.31 96 VAL A C 1
ATOM 742 O O . VAL A 1 96 ? 4.454 -9.078 -2.008 1.00 95.31 96 VAL A O 1
ATOM 745 N N . VAL A 1 97 ? 4.178 -7.677 -3.732 1.00 95.56 97 VAL A N 1
ATOM 746 C CA . VAL A 1 97 ? 5.599 -7.597 -4.094 1.00 95.56 97 VAL A CA 1
ATOM 747 C C . VAL A 1 97 ? 6.069 -6.150 -4.100 1.00 95.56 97 VAL A C 1
ATOM 749 O O . VAL A 1 97 ? 5.648 -5.336 -4.920 1.00 95.56 97 VAL A O 1
ATOM 752 N N . ASN A 1 98 ? 6.995 -5.839 -3.196 1.00 95.31 98 ASN A N 1
ATOM 753 C CA . ASN A 1 98 ? 7.608 -4.522 -3.122 1.00 95.31 98 ASN A CA 1
ATOM 754 C C . ASN A 1 98 ? 8.799 -4.418 -4.085 1.00 95.31 98 ASN A C 1
ATOM 756 O O . ASN A 1 98 ? 9.809 -5.095 -3.897 1.00 95.31 98 ASN A O 1
ATOM 760 N N . THR A 1 99 ? 8.714 -3.531 -5.075 1.00 95.75 99 THR A N 1
ATOM 761 C CA . THR A 1 99 ? 9.795 -3.306 -6.048 1.00 95.75 99 THR A CA 1
ATOM 762 C C . THR A 1 99 ? 10.728 -2.153 -5.668 1.00 95.75 99 THR A C 1
ATOM 764 O O . THR A 1 99 ? 11.647 -1.837 -6.426 1.00 95.75 99 THR A O 1
ATOM 767 N N . MET A 1 100 ? 10.544 -1.525 -4.498 1.00 93.88 100 MET A N 1
ATOM 768 C CA . MET A 1 100 ? 11.374 -0.401 -4.037 1.00 93.88 100 MET A CA 1
ATOM 769 C C . MET A 1 100 ? 12.864 -0.744 -3.956 1.00 93.88 100 MET A C 1
ATOM 771 O O . MET A 1 100 ? 13.687 0.112 -4.261 1.00 93.88 100 MET A O 1
ATOM 775 N N . ALA A 1 101 ? 13.221 -1.994 -3.645 1.00 90.88 101 ALA A N 1
ATOM 776 C CA . ALA A 1 101 ? 14.615 -2.450 -3.617 1.00 90.88 101 ALA A CA 1
ATOM 777 C C . ALA A 1 101 ? 15.327 -2.352 -4.984 1.00 90.88 101 ALA A C 1
ATOM 779 O O . ALA A 1 101 ? 16.554 -2.326 -5.045 1.00 90.88 101 ALA A O 1
ATOM 780 N N . CYS A 1 102 ? 14.575 -2.286 -6.087 1.00 92.88 102 CYS A N 1
ATOM 781 C CA . CYS A 1 102 ? 15.115 -2.118 -7.437 1.00 92.88 102 CYS A CA 1
ATOM 782 C C . CYS A 1 102 ? 15.124 -0.651 -7.901 1.00 92.88 102 CYS A C 1
ATOM 784 O O . CYS A 1 102 ? 15.634 -0.349 -8.980 1.00 92.88 102 CYS A O 1
ATOM 786 N N . VAL A 1 103 ? 14.551 0.271 -7.123 1.00 92.94 103 VAL A N 1
ATOM 787 C CA . VAL A 1 103 ? 14.500 1.693 -7.474 1.00 92.94 103 VAL A CA 1
ATOM 788 C C . VAL A 1 103 ? 15.860 2.329 -7.203 1.00 92.94 103 VAL A C 1
ATOM 790 O O . VAL A 1 103 ? 16.421 2.202 -6.120 1.00 92.94 103 VAL A O 1
ATOM 793 N N . ASN A 1 104 ? 16.393 3.043 -8.194 1.00 96.31 104 ASN A N 1
ATOM 794 C CA . ASN A 1 104 ? 17.639 3.798 -8.072 1.00 96.31 104 ASN A CA 1
ATOM 795 C C . ASN A 1 104 ? 17.390 5.306 -8.191 1.00 96.31 104 ASN A C 1
ATOM 797 O O . ASN A 1 104 ? 16.362 5.746 -8.704 1.00 96.31 104 ASN A O 1
ATOM 801 N N . TRP A 1 105 ? 18.355 6.106 -7.739 1.00 96.06 105 TRP A N 1
ATOM 802 C CA . TRP A 1 105 ? 18.227 7.563 -7.689 1.00 96.06 105 TRP A CA 1
ATOM 803 C C . TRP A 1 105 ? 18.013 8.220 -9.059 1.00 96.06 105 TRP A C 1
ATOM 805 O O . TRP A 1 105 ? 17.298 9.213 -9.135 1.00 96.06 105 TRP A O 1
ATOM 815 N N . ILE A 1 106 ? 18.529 7.636 -10.146 1.00 96.56 106 ILE A N 1
ATOM 816 C CA . ILE A 1 106 ? 18.312 8.156 -11.505 1.00 96.56 106 ILE A CA 1
ATOM 817 C C . ILE A 1 106 ? 16.842 8.002 -11.904 1.00 96.56 106 ILE A C 1
ATOM 819 O O . ILE A 1 106 ? 16.234 8.945 -12.405 1.00 96.56 106 ILE A O 1
ATOM 823 N N . MET A 1 107 ? 16.249 6.840 -11.612 1.00 95.12 107 MET A N 1
ATOM 824 C CA . MET A 1 107 ? 14.814 6.609 -11.794 1.00 95.12 107 MET A CA 1
ATOM 825 C C . MET A 1 107 ? 13.978 7.579 -10.946 1.00 95.12 107 MET A C 1
ATOM 827 O O . MET A 1 107 ? 12.994 8.117 -11.444 1.00 95.12 107 MET A O 1
ATOM 831 N N . MET A 1 108 ? 14.381 7.848 -9.696 1.00 93.69 108 MET A N 1
ATOM 832 C CA . MET A 1 108 ? 13.677 8.805 -8.829 1.00 93.69 108 MET A CA 1
ATOM 833 C C . MET A 1 108 ? 13.706 10.230 -9.397 1.00 93.69 108 MET A C 1
ATOM 835 O O . MET A 1 108 ? 12.658 10.864 -9.501 1.00 93.69 108 MET A O 1
ATOM 839 N N . ILE A 1 109 ? 14.883 10.717 -9.805 1.00 95.25 109 ILE A N 1
ATOM 840 C CA . ILE A 1 109 ? 15.038 12.050 -10.405 1.00 95.25 109 ILE A CA 1
ATOM 841 C C . ILE A 1 109 ? 14.259 12.139 -11.718 1.00 95.25 109 ILE A C 1
ATOM 843 O O . ILE A 1 109 ? 13.504 13.088 -11.919 1.00 95.25 109 ILE A O 1
ATOM 847 N N . GLY A 1 110 ? 14.383 11.134 -12.589 1.00 94.94 110 GLY A N 1
ATOM 848 C CA . GLY A 1 110 ? 13.653 11.084 -13.853 1.00 94.94 110 GLY A CA 1
ATOM 849 C C . GLY A 1 110 ? 12.138 11.097 -13.653 1.00 94.94 110 GLY A C 1
ATOM 850 O O . GLY A 1 110 ? 11.437 11.839 -14.339 1.00 94.94 110 GLY A O 1
ATOM 851 N N . GLY A 1 111 ? 11.633 10.341 -12.673 1.00 92.81 111 GLY A N 1
ATOM 852 C CA . GLY A 1 111 ? 10.212 10.280 -12.332 1.00 92.81 111 GLY A CA 1
ATOM 853 C C . GLY A 1 111 ? 9.689 11.589 -11.743 1.00 92.81 111 GLY A C 1
ATOM 854 O O . GLY A 1 111 ? 8.568 12.001 -12.034 1.00 92.81 111 GLY A O 1
ATOM 855 N N . TYR A 1 112 ? 10.509 12.283 -10.951 1.00 92.38 112 TYR A N 1
ATOM 856 C CA . TYR A 1 112 ? 10.178 13.615 -10.453 1.00 92.38 112 TYR A CA 1
ATOM 857 C C . TYR A 1 112 ? 10.121 14.644 -11.593 1.00 92.38 112 TYR A C 1
ATOM 859 O O . TYR A 1 112 ? 9.136 15.367 -11.725 1.00 92.38 112 TYR A O 1
ATOM 867 N N . LEU A 1 113 ? 11.137 14.671 -12.460 1.00 94.44 113 LEU A N 1
ATOM 868 C CA . LEU A 1 113 ? 11.209 15.580 -13.608 1.00 94.44 113 LEU A CA 1
ATOM 869 C C . LEU A 1 113 ? 10.028 15.398 -14.567 1.00 94.44 113 LEU A C 1
ATOM 871 O O . LEU A 1 113 ? 9.369 16.372 -14.920 1.00 94.44 113 LEU A O 1
ATOM 875 N N . SER A 1 114 ? 9.746 14.155 -14.957 1.00 93.25 114 SER A N 1
ATOM 876 C CA . SER A 1 114 ? 8.667 13.820 -15.893 1.00 93.25 114 SER A CA 1
ATOM 877 C C . SER A 1 114 ? 7.288 14.071 -15.290 1.00 93.25 114 SER A C 1
ATOM 879 O O . SER A 1 114 ? 6.506 14.828 -15.856 1.00 93.25 114 SER A O 1
ATOM 881 N N . ARG A 1 115 ? 6.987 13.475 -14.129 1.00 89.44 115 ARG A N 1
ATOM 882 C CA . ARG A 1 115 ? 5.617 13.453 -13.601 1.00 89.44 115 ARG A CA 1
ATOM 883 C C . ARG A 1 115 ? 5.269 14.622 -12.691 1.00 89.44 115 ARG A C 1
ATOM 885 O O . ARG A 1 115 ? 4.100 14.971 -12.582 1.00 89.44 115 ARG A O 1
ATOM 892 N N . ARG A 1 116 ? 6.244 15.194 -11.974 1.00 87.25 116 ARG A N 1
ATOM 893 C CA . ARG A 1 116 ? 5.988 16.316 -11.051 1.00 87.25 116 ARG A CA 1
ATOM 894 C C . ARG A 1 116 ? 6.201 17.660 -11.729 1.00 87.25 116 ARG A C 1
ATOM 896 O O . ARG A 1 116 ? 5.414 18.567 -11.494 1.00 87.25 116 ARG A O 1
ATOM 903 N N . MET A 1 117 ? 7.255 17.777 -12.537 1.00 90.12 117 MET A N 1
ATOM 904 C CA . MET A 1 117 ? 7.613 19.035 -13.202 1.00 90.12 117 MET A CA 1
ATOM 905 C C . MET A 1 117 ? 7.187 19.098 -14.673 1.00 90.12 117 MET A C 1
ATOM 907 O O . MET A 1 117 ? 7.372 20.130 -15.305 1.00 90.12 117 MET A O 1
ATOM 911 N N . GLY A 1 118 ? 6.632 18.017 -15.234 1.00 90.81 118 GLY A N 1
ATOM 912 C CA . GLY A 1 118 ? 6.176 17.984 -16.628 1.00 90.81 118 GLY A CA 1
ATOM 913 C C . GLY A 1 118 ? 7.306 18.029 -17.664 1.00 90.81 118 GLY A C 1
ATOM 914 O O . GLY A 1 118 ? 7.043 18.162 -18.857 1.00 90.81 118 GLY A O 1
ATOM 915 N N . LEU A 1 119 ? 8.571 17.896 -17.246 1.00 93.81 119 LEU A N 1
ATOM 916 C CA . LEU A 1 119 ? 9.744 17.958 -18.121 1.00 93.81 119 LEU A CA 1
ATOM 917 C C . LEU A 1 119 ? 9.975 16.607 -18.806 1.00 93.81 119 LEU A C 1
ATOM 919 O O . LEU A 1 119 ? 10.976 15.931 -18.567 1.00 93.81 119 LEU A O 1
ATOM 923 N N . LEU A 1 120 ? 9.028 16.192 -19.650 1.00 93.81 120 LEU A N 1
ATOM 924 C CA . LEU A 1 120 ? 9.002 14.863 -20.272 1.00 93.81 120 LEU A CA 1
ATOM 925 C C . LEU A 1 120 ? 10.256 14.563 -21.107 1.00 93.81 120 LEU A C 1
ATOM 927 O O . LEU A 1 120 ? 10.753 13.439 -21.063 1.00 93.81 120 LEU A O 1
ATOM 931 N N . SER A 1 121 ? 10.794 15.559 -21.818 1.00 93.06 121 SER A N 1
ATOM 932 C CA . SER A 1 121 ? 11.985 15.422 -22.673 1.00 93.06 121 SER A CA 1
ATOM 933 C C . SER A 1 121 ? 13.268 15.109 -21.898 1.00 93.06 121 SER A C 1
ATOM 935 O O . SER A 1 121 ? 14.187 14.530 -22.465 1.00 93.06 121 SER A O 1
ATOM 937 N N . ILE A 1 122 ? 13.324 15.442 -20.605 1.00 94.62 122 ILE A N 1
ATOM 938 C CA . ILE A 1 122 ? 14.476 15.182 -19.727 1.00 94.62 122 ILE A CA 1
ATOM 939 C C . ILE A 1 122 ? 14.170 14.011 -18.787 1.00 94.62 122 ILE A C 1
ATOM 941 O O . ILE A 1 122 ? 14.983 13.105 -18.603 1.00 94.62 122 ILE A O 1
ATOM 945 N N . GLY A 1 123 ? 12.969 14.003 -18.208 1.00 96.25 123 GLY A N 1
ATOM 946 C CA . GLY A 1 123 ? 12.547 13.015 -17.227 1.00 96.25 123 GLY A CA 1
ATOM 947 C C . GLY A 1 123 ? 12.435 11.605 -17.800 1.00 96.25 123 GLY A C 1
ATOM 948 O O . GLY A 1 123 ? 12.951 10.669 -17.189 1.00 96.25 123 GLY A O 1
ATOM 949 N N . ARG A 1 124 ? 11.828 11.437 -18.987 1.00 96.81 124 ARG A N 1
ATOM 950 C CA . ARG A 1 124 ? 11.632 10.108 -19.596 1.00 96.81 124 ARG A CA 1
ATOM 951 C C . ARG A 1 124 ? 12.943 9.417 -19.960 1.00 96.81 124 ARG A C 1
ATOM 953 O O . ARG A 1 124 ? 13.096 8.264 -19.558 1.00 96.81 124 ARG A O 1
ATOM 960 N N . PRO A 1 125 ? 13.918 10.068 -20.630 1.00 97.50 125 PRO A N 1
ATOM 961 C CA . PRO A 1 125 ? 15.221 9.448 -20.867 1.00 97.50 125 PRO A CA 1
ATOM 962 C C . PRO A 1 125 ? 15.907 8.971 -19.581 1.00 97.50 125 PRO A C 1
ATOM 964 O O . PRO A 1 125 ? 16.417 7.850 -19.538 1.00 97.50 125 PRO A O 1
ATOM 967 N N . LEU A 1 126 ? 15.859 9.768 -18.506 1.00 97.56 126 LEU A N 1
ATOM 968 C CA . LEU A 1 126 ? 16.427 9.393 -17.206 1.00 97.56 126 LEU A CA 1
ATOM 969 C C . LEU A 1 126 ? 15.693 8.205 -16.572 1.00 97.56 126 LEU A C 1
ATOM 971 O O . LEU A 1 126 ? 16.334 7.277 -16.079 1.00 97.56 126 LEU A O 1
ATOM 975 N N . VAL A 1 127 ? 14.358 8.188 -16.621 1.00 96.94 127 VAL A N 1
ATOM 976 C CA . VAL A 1 127 ? 13.543 7.069 -16.123 1.00 96.94 127 VAL A CA 1
ATOM 977 C C . VAL A 1 127 ? 13.800 5.790 -16.909 1.00 96.94 127 VAL A C 1
ATOM 979 O O . VAL A 1 127 ? 13.957 4.728 -16.304 1.00 96.94 127 VAL A O 1
ATOM 982 N N . ILE A 1 128 ? 13.904 5.875 -18.235 1.00 98.06 128 ILE A N 1
ATOM 983 C CA . ILE A 1 128 ? 14.218 4.740 -19.109 1.00 98.06 128 ILE A CA 1
ATOM 984 C C . ILE A 1 128 ? 15.602 4.195 -18.761 1.00 98.06 128 ILE A C 1
ATOM 986 O O . ILE A 1 128 ? 15.755 2.992 -18.543 1.00 98.06 128 ILE A O 1
ATOM 990 N N . TYR A 1 129 ? 16.602 5.069 -18.636 1.00 98.19 129 TYR A N 1
ATOM 991 C CA . TYR A 1 129 ? 17.956 4.673 -18.263 1.00 98.19 129 TYR A CA 1
ATOM 992 C C . TYR A 1 129 ? 18.000 4.021 -16.872 1.00 98.19 129 TYR A C 1
ATOM 994 O O . TYR A 1 129 ? 18.541 2.924 -16.709 1.00 98.19 129 TYR A O 1
ATOM 1002 N N . GLY A 1 130 ? 17.368 4.648 -15.876 1.00 97.94 130 GLY A N 1
ATOM 1003 C CA . GLY A 1 130 ? 17.265 4.117 -14.519 1.00 97.94 130 GLY A CA 1
ATOM 1004 C C . GLY A 1 130 ? 16.548 2.764 -14.472 1.00 97.94 130 GLY A C 1
ATOM 1005 O O . GLY A 1 130 ? 16.989 1.860 -13.764 1.00 97.94 130 GLY A O 1
ATOM 1006 N N . THR A 1 131 ? 15.491 2.587 -15.265 1.00 98.06 131 THR A N 1
ATOM 1007 C CA . THR A 1 131 ? 14.754 1.319 -15.385 1.00 98.06 131 THR A CA 1
ATOM 1008 C C . THR A 1 131 ? 15.612 0.232 -16.015 1.00 98.06 131 THR A C 1
ATOM 1010 O O . THR A 1 131 ? 15.706 -0.863 -15.465 1.00 98.06 131 THR A O 1
ATOM 1013 N N . ARG A 1 132 ? 16.317 0.540 -17.109 1.00 98.31 132 ARG A N 1
ATOM 1014 C CA . ARG A 1 132 ? 17.248 -0.394 -17.760 1.00 98.31 132 ARG A CA 1
ATOM 1015 C C . ARG A 1 132 ? 18.364 -0.838 -16.813 1.00 98.31 132 ARG A C 1
ATOM 1017 O O . ARG A 1 132 ? 18.687 -2.020 -16.780 1.00 98.31 132 ARG A O 1
ATOM 1024 N N . LYS A 1 133 ? 18.897 0.066 -15.983 1.00 97.81 133 LYS A N 1
ATOM 1025 C CA . LYS A 1 133 ? 19.915 -0.270 -14.970 1.00 97.81 133 LYS A CA 1
ATOM 1026 C C . LYS A 1 133 ? 19.402 -1.256 -13.911 1.00 97.81 133 LYS A C 1
ATOM 1028 O O . LYS A 1 133 ? 20.158 -2.100 -13.445 1.00 97.81 133 LYS A O 1
ATOM 1033 N N . ALA A 1 134 ? 18.127 -1.160 -13.539 1.00 97.38 134 ALA A N 1
ATOM 1034 C CA . ALA A 1 134 ? 17.490 -2.049 -12.566 1.00 97.38 134 ALA A CA 1
ATOM 1035 C C . ALA A 1 134 ? 16.889 -3.324 -13.186 1.00 97.38 134 ALA A C 1
ATOM 1037 O O . ALA A 1 134 ? 16.385 -4.183 -12.462 1.00 97.38 134 ALA A O 1
ATOM 1038 N N . PHE A 1 135 ? 16.912 -3.448 -14.515 1.00 98.31 135 PHE A N 1
ATOM 1039 C CA . PHE A 1 135 ? 16.045 -4.366 -15.244 1.00 98.31 135 PHE A CA 1
ATOM 1040 C C . PHE A 1 135 ? 16.232 -5.831 -14.846 1.00 98.31 135 PHE A C 1
ATOM 1042 O O . PHE A 1 135 ? 15.272 -6.497 -14.472 1.00 98.31 135 PHE A O 1
ATOM 1049 N N . PHE A 1 136 ? 17.467 -6.334 -14.841 1.00 98.19 136 PHE A N 1
ATOM 1050 C CA . PHE A 1 136 ? 17.713 -7.738 -14.505 1.00 98.19 136 PHE A CA 1
ATOM 1051 C C . PHE A 1 136 ? 17.453 -8.063 -13.026 1.00 98.19 136 PHE A C 1
ATOM 1053 O O . PHE A 1 136 ? 17.102 -9.198 -12.705 1.00 98.19 136 PHE A O 1
ATOM 1060 N N . HIS A 1 137 ? 17.536 -7.077 -12.125 1.00 97.88 137 HIS A N 1
ATOM 1061 C CA . HIS A 1 137 ? 17.095 -7.261 -10.739 1.00 97.88 137 HIS A CA 1
ATOM 1062 C C . HIS A 1 137 ? 15.573 -7.416 -10.658 1.00 97.88 137 HIS A C 1
ATOM 1064 O O . HIS A 1 137 ? 15.091 -8.282 -9.928 1.00 97.88 137 HIS A O 1
ATOM 1070 N N . LEU A 1 138 ? 14.821 -6.639 -11.448 1.00 98.12 138 LEU A N 1
ATOM 1071 C CA . LEU A 1 138 ? 13.371 -6.808 -11.576 1.00 98.12 138 LEU A CA 1
ATOM 1072 C C . LEU A 1 138 ? 13.029 -8.175 -12.181 1.00 98.12 138 LEU A C 1
ATOM 1074 O O . LEU A 1 138 ? 12.154 -8.854 -11.656 1.00 98.12 138 LEU A O 1
ATOM 1078 N N . VAL A 1 139 ? 13.757 -8.628 -13.209 1.00 98.31 139 VAL A N 1
ATOM 1079 C CA . VAL A 1 139 ? 13.579 -9.974 -13.786 1.00 98.31 139 VAL A CA 1
ATOM 1080 C C . VAL A 1 139 ? 13.772 -11.057 -12.725 1.00 98.31 139 VAL A C 1
ATOM 1082 O O . VAL A 1 139 ? 12.936 -11.952 -12.615 1.00 98.31 139 VAL A O 1
ATOM 1085 N N . LYS A 1 140 ? 14.834 -10.973 -11.914 1.00 97.56 140 LYS A N 1
ATOM 1086 C CA . LYS A 1 140 ? 15.074 -11.927 -10.822 1.00 97.56 140 LYS A CA 1
ATOM 1087 C C . LYS A 1 140 ? 13.924 -11.925 -9.807 1.00 97.56 140 LYS A C 1
ATOM 1089 O O . LYS A 1 140 ? 13.379 -12.981 -9.511 1.00 97.56 140 LYS A O 1
ATOM 1094 N N . MET A 1 141 ? 13.507 -10.745 -9.346 1.00 96.94 141 MET A N 1
ATOM 1095 C CA . MET A 1 141 ? 12.391 -10.591 -8.403 1.00 96.94 141 MET A CA 1
ATOM 1096 C C . MET A 1 141 ? 11.080 -11.179 -8.944 1.00 96.94 141 MET A C 1
ATOM 1098 O O . MET A 1 141 ? 10.327 -11.808 -8.200 1.00 96.94 141 MET A O 1
ATOM 1102 N N . VAL A 1 142 ? 10.794 -10.973 -10.231 1.00 97.31 142 VAL A N 1
ATOM 1103 C CA . VAL A 1 142 ? 9.588 -11.501 -10.878 1.00 97.31 142 VAL A CA 1
ATOM 1104 C C . VAL A 1 142 ? 9.646 -13.020 -10.981 1.00 97.31 142 VAL A C 1
ATOM 1106 O O . VAL A 1 142 ? 8.677 -13.666 -10.592 1.00 97.31 142 VAL A O 1
ATOM 1109 N N . LYS A 1 143 ? 10.781 -13.596 -11.396 1.00 95.38 143 LYS A N 1
ATOM 1110 C CA . LYS A 1 143 ? 10.964 -15.056 -11.437 1.00 95.38 143 LYS A CA 1
ATOM 1111 C C . LYS A 1 143 ? 10.767 -15.691 -10.059 1.00 95.38 143 LYS A C 1
ATOM 1113 O O . LYS A 1 143 ? 10.009 -16.649 -9.936 1.00 95.38 143 LYS A O 1
ATOM 1118 N N . ASP A 1 144 ? 11.358 -15.111 -9.013 1.00 93.81 144 ASP A N 1
ATOM 1119 C CA . ASP A 1 144 ? 11.183 -15.583 -7.632 1.00 93.81 144 ASP A CA 1
ATOM 1120 C C . ASP A 1 144 ? 9.712 -15.510 -7.177 1.00 93.81 144 ASP A C 1
ATOM 1122 O O . ASP A 1 144 ? 9.241 -16.356 -6.416 1.00 93.81 144 ASP A O 1
ATOM 1126 N N . CYS A 1 145 ? 8.965 -14.498 -7.633 1.00 93.00 145 CYS A N 1
ATOM 1127 C CA . CYS A 1 145 ? 7.532 -14.378 -7.374 1.00 93.00 145 CYS A CA 1
ATOM 1128 C C . CYS A 1 145 ? 6.715 -15.435 -8.125 1.00 93.00 145 CYS A C 1
ATOM 1130 O O . CYS A 1 145 ? 5.842 -16.052 -7.522 1.00 93.00 145 CYS A O 1
ATOM 1132 N N . GLN A 1 146 ? 6.995 -15.646 -9.413 1.00 90.94 146 GLN A N 1
ATOM 1133 C CA . GLN A 1 146 ? 6.293 -16.615 -10.258 1.00 90.94 146 GLN A CA 1
ATOM 1134 C C . GLN A 1 146 ? 6.489 -18.048 -9.760 1.00 90.94 146 GLN A C 1
ATOM 1136 O O . GLN A 1 146 ? 5.524 -18.801 -9.700 1.00 90.94 146 GLN A O 1
ATOM 1141 N N . LEU A 1 147 ? 7.699 -18.411 -9.322 1.00 88.81 147 LEU A N 1
ATOM 1142 C CA . LEU A 1 147 ? 7.958 -19.720 -8.712 1.00 88.81 147 LEU A CA 1
ATOM 1143 C C . LEU A 1 147 ? 7.060 -19.950 -7.489 1.00 88.81 147 LEU A C 1
ATOM 1145 O O . LEU A 1 147 ? 6.329 -20.930 -7.436 1.00 88.81 147 LEU A O 1
ATOM 1149 N N . LYS A 1 148 ? 7.014 -18.984 -6.564 1.00 86.00 148 LYS A N 1
ATOM 1150 C CA . LYS A 1 148 ? 6.165 -19.060 -5.361 1.00 86.00 148 LYS A CA 1
ATOM 1151 C C . LYS A 1 148 ? 4.665 -19.051 -5.666 1.00 86.00 148 LYS A C 1
ATOM 1153 O O . LYS A 1 148 ? 3.879 -19.522 -4.852 1.00 86.00 148 LYS A O 1
ATOM 1158 N N . ALA A 1 149 ? 4.270 -18.458 -6.791 1.00 82.94 149 ALA A N 1
ATOM 1159 C CA . ALA A 1 149 ? 2.883 -18.388 -7.232 1.00 82.94 149 ALA A CA 1
ATOM 1160 C C . ALA A 1 149 ? 2.365 -19.725 -7.774 1.00 82.94 149 ALA A C 1
ATOM 1162 O O . ALA A 1 149 ? 1.195 -20.049 -7.587 1.00 82.94 149 ALA A O 1
ATOM 1163 N N . ARG A 1 150 ? 3.233 -20.510 -8.422 1.00 76.31 150 ARG A N 1
ATOM 1164 C CA . ARG A 1 150 ? 2.870 -21.803 -9.015 1.00 76.31 150 ARG A CA 1
ATOM 1165 C C . ARG A 1 150 ? 2.524 -22.856 -7.960 1.00 76.31 150 ARG A C 1
ATOM 1167 O O . ARG A 1 150 ? 1.591 -23.625 -8.174 1.00 76.31 150 ARG A O 1
ATOM 1174 N N . ASP A 1 151 ? 3.181 -22.826 -6.804 1.00 65.81 151 ASP A N 1
ATOM 1175 C CA . ASP A 1 151 ? 3.058 -23.860 -5.763 1.00 65.81 151 ASP A CA 1
ATOM 1176 C C . ASP A 1 151 ? 1.700 -23.895 -5.021 1.00 65.81 151 ASP A C 1
ATOM 1178 O O . ASP A 1 151 ? 1.461 -24.808 -4.235 1.00 65.81 151 ASP A O 1
ATOM 1182 N N . LYS A 1 152 ? 0.785 -22.937 -5.242 1.00 62.97 152 LYS A N 1
ATOM 1183 C CA . LYS A 1 152 ? -0.437 -22.756 -4.422 1.00 62.97 152 LYS A CA 1
ATOM 1184 C C . LYS A 1 152 ? -1.774 -22.987 -5.152 1.00 62.97 152 LYS A C 1
ATOM 1186 O O . LYS A 1 152 ? -2.740 -22.270 -4.914 1.00 62.97 152 LYS A O 1
ATOM 1191 N N . HIS A 1 153 ? -1.864 -23.991 -6.024 1.00 51.84 153 HIS A N 1
ATOM 1192 C CA . HIS A 1 153 ? -3.033 -24.197 -6.903 1.00 51.84 153 HIS A CA 1
ATOM 1193 C C . HIS A 1 153 ? -4.234 -24.974 -6.327 1.00 51.84 153 HIS A C 1
ATOM 1195 O O . HIS A 1 153 ? -5.090 -25.398 -7.095 1.00 51.84 153 HIS A O 1
ATOM 1201 N N . PHE A 1 154 ? -4.368 -25.147 -5.010 1.00 43.72 154 PHE A N 1
ATOM 1202 C CA . PHE A 1 154 ? -5.571 -25.775 -4.446 1.00 43.72 154 PHE A CA 1
ATOM 1203 C C . PHE A 1 154 ? -5.941 -25.180 -3.093 1.00 43.72 154 PHE A C 1
ATOM 1205 O O . PHE A 1 154 ? -5.356 -25.560 -2.086 1.00 43.72 154 PHE A O 1
ATOM 1212 N N . HIS A 1 155 ? -6.957 -24.315 -3.058 1.00 49.12 155 HIS A N 1
ATOM 1213 C CA . HIS A 1 155 ? -7.732 -24.083 -1.842 1.00 49.12 155 HIS A CA 1
ATOM 1214 C C . HIS A 1 155 ? -9.197 -23.785 -2.161 1.00 49.12 155 HIS A C 1
ATOM 1216 O O . HIS A 1 155 ? -9.519 -22.984 -3.032 1.00 49.12 155 HIS A O 1
ATOM 1222 N N . VAL A 1 156 ? -10.068 -24.483 -1.436 1.00 44.56 156 VAL A N 1
ATOM 1223 C CA . VAL A 1 156 ? -11.521 -24.324 -1.453 1.00 44.56 156 VAL A CA 1
ATOM 1224 C C . VAL A 1 156 ? -11.880 -23.173 -0.518 1.00 44.56 156 VAL A C 1
ATOM 1226 O O . VAL A 1 156 ? -11.538 -23.206 0.666 1.00 44.56 156 VAL A O 1
ATOM 1229 N N . SER A 1 157 ? -12.573 -22.167 -1.043 1.00 48.12 157 SER A N 1
ATOM 1230 C CA . SER A 1 157 ? -13.117 -21.048 -0.277 1.00 48.12 157 SER A CA 1
ATOM 1231 C C . SER A 1 157 ? -14.126 -21.572 0.751 1.00 48.12 157 SER A C 1
ATOM 1233 O O . SER A 1 157 ? -15.129 -22.190 0.395 1.00 48.12 157 SER A O 1
ATOM 1235 N N . LEU A 1 158 ? -13.865 -21.363 2.045 1.00 42.72 158 LEU A N 1
ATOM 1236 C CA . LEU A 1 158 ? -14.826 -21.716 3.093 1.00 42.72 158 LEU A CA 1
ATOM 1237 C C . LEU A 1 158 ? -16.028 -20.758 3.040 1.00 42.72 158 LEU A C 1
ATOM 1239 O O . LEU A 1 158 ? -15.812 -19.550 2.931 1.00 42.72 158 LEU A O 1
ATOM 1243 N N . PRO A 1 159 ? -17.274 -21.243 3.183 1.00 42.72 159 PRO A N 1
ATOM 1244 C CA . PRO A 1 159 ? -18.447 -20.378 3.247 1.00 42.72 159 PRO A CA 1
ATOM 1245 C C . PRO A 1 159 ? -18.355 -19.449 4.466 1.00 42.72 159 PRO A C 1
ATOM 1247 O O . PRO A 1 159 ? -18.181 -19.899 5.601 1.00 42.72 159 PRO A O 1
ATOM 1250 N N . ARG A 1 160 ? -18.451 -18.134 4.238 1.00 57.66 160 ARG A N 1
ATOM 1251 C CA . ARG A 1 160 ? -18.287 -17.113 5.284 1.00 57.66 160 ARG A CA 1
ATOM 1252 C C . ARG A 1 160 ? -19.641 -16.557 5.718 1.00 57.66 160 ARG A C 1
ATOM 1254 O O . ARG A 1 160 ? -20.476 -16.195 4.898 1.00 57.66 160 ARG A O 1
ATOM 1261 N N . ASN A 1 161 ? -19.857 -16.506 7.034 1.00 51.59 161 ASN A N 1
ATOM 1262 C CA . ASN A 1 161 ? -21.089 -16.005 7.653 1.00 51.59 161 ASN A CA 1
ATOM 1263 C C . ASN A 1 161 ? -21.319 -14.521 7.303 1.00 51.59 161 ASN A C 1
ATOM 1265 O O . ASN A 1 161 ? -20.537 -13.683 7.746 1.00 51.59 161 ASN A O 1
ATOM 1269 N N . LYS A 1 162 ? -22.386 -14.219 6.552 1.00 61.44 162 LYS A N 1
ATOM 1270 C CA . LYS A 1 162 ? -22.751 -12.872 6.071 1.00 61.44 162 LYS A CA 1
ATOM 1271 C C . LYS A 1 162 ? -23.486 -11.991 7.100 1.00 61.44 162 LYS A C 1
ATOM 1273 O O . LYS A 1 162 ? -23.854 -10.876 6.768 1.00 61.44 162 LYS A O 1
ATOM 1278 N N . LYS A 1 163 ? -23.726 -12.465 8.331 1.00 66.31 163 LYS A N 1
ATOM 1279 C CA . LYS A 1 163 ? -24.521 -11.727 9.340 1.00 66.31 163 LYS A CA 1
ATOM 1280 C C . LYS A 1 163 ? -23.749 -10.683 10.159 1.00 66.31 163 LYS A C 1
ATOM 1282 O O . LYS A 1 163 ? -24.369 -9.979 10.940 1.00 66.31 163 LYS A O 1
ATOM 1287 N N . SER A 1 164 ? -22.425 -10.624 10.034 1.00 77.06 164 SER A N 1
ATOM 1288 C CA . SER A 1 164 ? -21.551 -9.786 10.867 1.00 77.06 164 SER A CA 1
ATOM 1289 C C . SER A 1 164 ? -20.557 -9.011 10.012 1.00 77.06 164 SER A C 1
ATOM 1291 O O . SER A 1 164 ? -20.011 -9.593 9.069 1.00 77.06 164 SER A O 1
ATOM 1293 N N . THR A 1 165 ? -20.247 -7.781 10.406 1.00 84.19 165 THR A N 1
ATOM 1294 C CA . THR A 1 165 ? -19.360 -6.869 9.677 1.00 84.19 165 THR A CA 1
ATOM 1295 C C . THR A 1 165 ? -17.961 -6.844 10.294 1.00 84.19 165 THR A C 1
ATOM 1297 O O . THR A 1 165 ? -17.794 -6.828 11.513 1.00 84.19 165 THR A O 1
ATOM 1300 N N . ASP A 1 166 ? -16.928 -6.825 9.460 1.00 87.88 166 ASP A N 1
ATOM 1301 C CA . ASP A 1 166 ? -15.573 -6.496 9.901 1.00 87.88 166 ASP A CA 1
ATOM 1302 C C . ASP A 1 166 ? -15.399 -4.975 9.895 1.00 87.88 166 ASP A C 1
ATOM 1304 O O . ASP A 1 166 ? -15.662 -4.322 8.895 1.00 87.88 166 ASP A O 1
ATOM 1308 N N . VAL A 1 167 ? -14.952 -4.384 10.997 1.00 90.12 167 VAL A N 1
ATOM 1309 C CA . VAL A 1 167 ? -14.729 -2.939 11.118 1.00 90.12 167 VAL A CA 1
ATOM 1310 C C . VAL A 1 167 ? -13.240 -2.679 11.218 1.00 90.12 167 VAL A C 1
ATOM 1312 O O . VAL A 1 167 ? -12.598 -3.109 12.170 1.00 90.12 167 VAL A O 1
ATOM 1315 N N . VAL A 1 168 ? -12.675 -1.968 10.250 1.00 91.19 168 VAL A N 1
ATOM 1316 C CA . VAL A 1 168 ? -11.257 -1.615 10.187 1.00 91.19 168 VAL A CA 1
ATOM 1317 C C . VAL A 1 168 ? -11.112 -0.109 10.380 1.00 91.19 168 VAL A C 1
ATOM 1319 O O . VAL A 1 168 ? -11.423 0.683 9.490 1.00 91.19 168 VAL A O 1
ATOM 1322 N N . ILE A 1 169 ? -10.613 0.282 11.552 1.00 90.94 169 ILE A N 1
ATOM 1323 C CA . ILE A 1 169 ? -10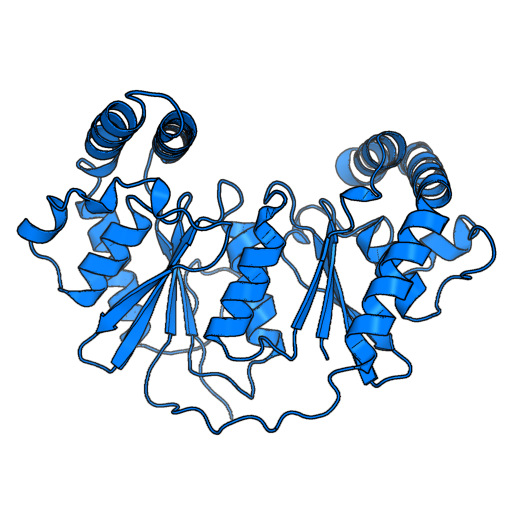.378 1.678 11.923 1.00 90.94 169 ILE A CA 1
ATOM 1324 C C . ILE A 1 169 ? -8.938 2.071 11.583 1.00 90.94 169 ILE A C 1
ATOM 1326 O O . ILE A 1 169 ? -7.967 1.575 12.162 1.00 90.94 169 ILE A O 1
ATOM 1330 N N . LEU A 1 170 ? -8.812 2.999 10.646 1.00 90.31 170 LEU A N 1
ATOM 1331 C CA . LEU A 1 170 ? -7.574 3.616 10.207 1.00 90.31 170 LEU A CA 1
ATOM 1332 C C . LEU A 1 170 ? -7.212 4.788 11.118 1.00 90.31 170 LEU A C 1
ATOM 1334 O O . LEU A 1 170 ? -8.045 5.644 11.414 1.00 90.31 170 LEU A O 1
ATOM 1338 N N . GLY A 1 171 ? -5.937 4.882 11.474 1.00 87.12 171 GLY A N 1
ATOM 1339 C CA . GLY A 1 171 ? -5.371 6.103 12.036 1.00 87.12 171 GLY A CA 1
ATOM 1340 C C . GLY A 1 171 ? -3.906 6.270 11.663 1.00 87.12 171 GLY A C 1
ATOM 1341 O O . GLY A 1 171 ? -3.309 5.444 10.962 1.00 87.12 171 GLY A O 1
ATOM 1342 N N . THR A 1 172 ? -3.289 7.346 12.148 1.00 82.81 172 THR A N 1
ATOM 1343 C CA . THR A 1 172 ? -1.853 7.579 11.903 1.00 82.81 172 THR A CA 1
ATOM 1344 C C . THR A 1 172 ? -0.959 6.559 12.592 1.00 82.81 172 THR A C 1
ATOM 1346 O O . THR A 1 172 ? 0.135 6.275 12.101 1.00 82.81 172 THR A O 1
ATOM 1349 N N . THR A 1 173 ? -1.431 6.001 13.703 1.00 80.19 173 THR A N 1
ATOM 1350 C CA . THR A 1 173 ? -0.799 4.918 14.456 1.00 80.19 173 THR A CA 1
ATOM 1351 C C . THR A 1 173 ? -1.827 3.822 14.701 1.00 80.19 173 THR A C 1
ATOM 1353 O O . THR A 1 173 ? -3.015 4.115 14.848 1.00 80.19 173 THR A O 1
ATOM 1356 N N . THR A 1 174 ? -1.389 2.566 14.796 1.00 73.38 174 THR A N 1
ATOM 1357 C CA . THR A 1 174 ? -2.289 1.465 15.187 1.00 73.38 174 THR A CA 1
ATOM 1358 C C . THR A 1 174 ? -2.778 1.647 16.626 1.00 73.38 174 THR A C 1
ATOM 1360 O O . THR A 1 174 ? -3.898 1.267 16.944 1.00 73.38 174 THR A O 1
ATOM 1363 N N . ALA A 1 175 ? -1.960 2.273 17.477 1.00 79.88 175 ALA A N 1
ATOM 1364 C CA . ALA A 1 175 ? -2.272 2.612 18.862 1.00 79.88 175 ALA A CA 1
ATOM 1365 C C . ALA A 1 175 ? -2.938 3.999 19.010 1.00 79.88 175 ALA A C 1
ATOM 1367 O O . ALA A 1 175 ? -3.288 4.653 18.026 1.00 79.88 175 ALA A O 1
ATOM 1368 N N . HIS A 1 176 ? -3.069 4.474 20.250 1.00 84.56 176 HIS A N 1
ATOM 1369 C CA . HIS A 1 176 ? -3.573 5.799 20.617 1.00 84.56 176 HIS A CA 1
ATOM 1370 C C . HIS A 1 176 ? -5.065 5.990 20.309 1.00 84.56 176 HIS A C 1
ATOM 1372 O O . HIS A 1 176 ? -5.902 5.266 20.845 1.00 84.56 176 HIS A O 1
ATOM 1378 N N . HIS A 1 177 ? -5.409 6.977 19.477 1.00 84.50 177 HIS A N 1
ATOM 1379 C CA . HIS A 1 177 ? -6.790 7.336 19.155 1.00 84.50 177 HIS A CA 1
ATOM 1380 C C . HIS A 1 177 ? -7.512 6.232 18.377 1.00 84.50 177 HIS A C 1
ATOM 1382 O O . HIS A 1 177 ? -8.699 6.043 18.601 1.00 84.50 177 HIS A O 1
ATOM 1388 N N . SER A 1 178 ? -6.810 5.462 17.539 1.00 86.81 178 SER A N 1
ATOM 1389 C CA . SER A 1 178 ? -7.403 4.364 16.764 1.00 86.81 178 SER A CA 1
ATOM 1390 C C . SER A 1 178 ? -7.898 3.232 17.672 1.00 86.81 178 SER A C 1
ATOM 1392 O O . SER A 1 178 ? -9.052 2.825 17.582 1.00 86.81 178 SER A O 1
ATOM 1394 N N . ILE A 1 179 ? -7.053 2.757 18.602 1.00 87.00 179 ILE A N 1
ATOM 1395 C CA . ILE A 1 179 ? -7.448 1.752 19.612 1.00 87.00 179 ILE A CA 1
ATOM 1396 C C . ILE A 1 179 ? -8.484 2.314 20.574 1.00 87.00 179 ILE A C 1
ATOM 1398 O O . ILE A 1 179 ? -9.402 1.596 20.963 1.00 87.00 179 ILE A O 1
ATOM 1402 N N . LEU A 1 180 ? -8.359 3.586 20.953 1.00 87.00 180 LEU A N 1
ATOM 1403 C CA . LEU A 1 180 ? -9.349 4.221 21.807 1.00 87.00 180 LEU A CA 1
ATOM 1404 C C . LEU A 1 180 ? -10.730 4.248 21.137 1.00 87.00 180 LEU A C 1
ATOM 1406 O O . LEU A 1 180 ? -11.704 3.853 21.767 1.00 87.00 180 LEU A O 1
ATOM 1410 N N . ALA A 1 181 ? -10.802 4.631 19.861 1.00 88.31 181 ALA A N 1
ATOM 1411 C CA . ALA A 1 181 ? -12.034 4.614 19.080 1.00 88.31 181 ALA A CA 1
ATOM 1412 C C . ALA A 1 181 ? -12.604 3.195 18.941 1.00 88.31 181 ALA A C 1
ATOM 1414 O O . ALA A 1 181 ? -13.789 2.987 19.176 1.00 88.31 181 ALA A O 1
ATOM 1415 N N . ALA A 1 182 ? -11.756 2.202 18.653 1.00 89.94 182 ALA A N 1
ATOM 1416 C CA . ALA A 1 182 ? -12.173 0.800 18.594 1.00 89.94 182 ALA A CA 1
ATOM 1417 C C . ALA A 1 182 ? -12.758 0.303 19.924 1.00 89.94 182 ALA A C 1
ATOM 1419 O O . ALA A 1 182 ? -13.746 -0.423 19.935 1.00 89.94 182 ALA A O 1
ATOM 1420 N N . ARG A 1 183 ? -12.177 0.703 21.060 1.00 87.88 183 ARG A N 1
ATOM 1421 C CA . ARG A 1 183 ? -12.698 0.344 22.386 1.00 87.88 183 ARG A CA 1
ATOM 1422 C C . ARG A 1 183 ? -13.996 1.058 22.726 1.00 87.88 183 ARG A C 1
ATOM 1424 O O . ARG A 1 183 ? -14.878 0.423 23.290 1.00 87.88 183 ARG A O 1
ATOM 1431 N N . MET A 1 184 ? -14.120 2.335 22.365 1.00 87.19 184 MET A N 1
ATOM 1432 C CA . MET A 1 184 ? -15.381 3.069 22.497 1.00 87.19 184 MET A CA 1
ATOM 1433 C C . MET A 1 184 ? -16.498 2.386 21.703 1.00 87.19 184 MET A C 1
ATOM 1435 O O . MET A 1 184 ? -17.594 2.251 22.230 1.00 87.19 184 MET A O 1
ATOM 1439 N N . LEU A 1 185 ? -16.194 1.896 20.496 1.00 86.81 185 LEU A N 1
ATOM 1440 C CA . LEU A 1 185 ? -17.140 1.146 19.669 1.00 86.81 185 LEU A CA 1
ATOM 1441 C C . LEU A 1 185 ? -17.546 -0.198 20.307 1.00 86.81 185 LEU A C 1
ATOM 1443 O O . LEU A 1 185 ? -18.708 -0.578 20.271 1.00 86.81 185 LEU A O 1
ATOM 1447 N N . LEU A 1 186 ? -16.601 -0.925 20.915 1.00 87.31 186 LEU A N 1
ATOM 1448 C CA . LEU A 1 186 ? -16.862 -2.244 21.513 1.00 87.31 186 LEU A CA 1
ATOM 1449 C C . LEU A 1 186 ? -17.612 -2.180 22.852 1.00 87.31 186 LEU A C 1
ATOM 1451 O O . LEU A 1 186 ? -18.517 -2.975 23.098 1.00 87.31 186 LEU A O 1
ATOM 1455 N N . ASN A 1 187 ? -17.208 -1.267 23.737 1.00 81.00 187 ASN A N 1
ATOM 1456 C CA . ASN A 1 187 ? -17.676 -1.220 25.127 1.00 81.00 187 ASN A CA 1
ATOM 1457 C C . ASN A 1 187 ? -18.712 -0.112 25.381 1.00 81.00 187 ASN A C 1
ATOM 1459 O O . ASN A 1 187 ? -19.236 0.015 26.493 1.00 81.00 187 ASN A O 1
ATOM 1463 N N . GLY A 1 188 ? -18.994 0.706 24.367 1.00 70.38 188 GLY A N 1
ATOM 1464 C CA . GLY A 1 188 ? -19.739 1.946 24.506 1.00 70.38 188 GLY A CA 1
ATOM 1465 C C . GLY A 1 188 ? -18.929 3.058 25.180 1.00 70.38 188 GLY A C 1
ATOM 1466 O O . GLY A 1 188 ? -17.794 2.904 25.641 1.00 70.38 188 GLY A O 1
ATOM 1467 N N . ILE A 1 189 ? -19.542 4.235 25.256 1.00 57.44 189 ILE A N 1
ATOM 1468 C CA . ILE A 1 189 ? -18.917 5.452 25.771 1.00 57.44 189 ILE A CA 1
ATOM 1469 C C . ILE A 1 189 ? -18.912 5.426 27.311 1.00 57.44 189 ILE A C 1
ATOM 1471 O O . ILE A 1 189 ? -19.853 5.888 27.957 1.00 57.44 189 ILE A O 1
ATOM 1475 N N . ARG A 1 190 ? -17.849 4.904 27.936 1.00 56.00 190 ARG A N 1
ATOM 1476 C CA . ARG A 1 190 ? -17.635 5.019 29.394 1.00 56.00 190 ARG A CA 1
ATOM 1477 C C . ARG A 1 190 ? -16.289 5.661 29.727 1.00 56.00 190 ARG A C 1
ATOM 1479 O O . ARG A 1 190 ? -15.249 5.293 29.189 1.00 56.00 190 ARG A O 1
ATOM 1486 N N . ASN A 1 191 ? -16.301 6.609 30.671 1.00 51.66 191 ASN A N 1
ATOM 1487 C CA . ASN A 1 191 ? -15.115 7.360 31.115 1.00 51.66 191 ASN A CA 1
ATOM 1488 C C . ASN A 1 191 ? -13.999 6.490 31.728 1.00 51.66 191 ASN A C 1
ATOM 1490 O O . ASN A 1 191 ? -12.857 6.935 31.800 1.00 51.66 191 ASN A O 1
ATOM 1494 N N . SER A 1 192 ? -14.297 5.258 32.144 1.00 48.59 192 SER A N 1
ATOM 1495 C CA . SER A 1 192 ? -13.314 4.304 32.677 1.00 48.59 192 SER A CA 1
ATOM 1496 C C . SER A 1 192 ? -12.355 3.761 31.613 1.00 48.59 192 SER A C 1
ATOM 1498 O O . SER A 1 192 ? -11.189 3.505 31.910 1.00 48.59 192 SER A O 1
ATOM 1500 N N . ASP A 1 193 ? -12.810 3.641 30.365 1.00 51.19 193 ASP A N 1
ATOM 1501 C CA . ASP A 1 193 ? -12.070 2.972 29.282 1.00 51.19 193 ASP A CA 1
ATOM 1502 C C . ASP A 1 193 ? -11.048 3.913 28.617 1.00 51.19 193 ASP A C 1
ATOM 1504 O O . ASP A 1 193 ? -10.106 3.495 27.941 1.00 51.19 193 ASP A O 1
ATOM 1508 N N . LEU A 1 194 ? -11.197 5.208 28.897 1.00 52.38 194 LEU A N 1
ATOM 1509 C CA . LEU A 1 194 ? -10.307 6.303 28.521 1.00 52.38 194 LEU A CA 1
ATOM 1510 C C . LEU A 1 194 ? -8.990 6.325 29.309 1.00 52.38 194 LEU A C 1
ATOM 1512 O O . LEU A 1 194 ? -8.013 6.942 28.879 1.00 52.38 194 LEU A O 1
ATOM 1516 N N . VAL A 1 195 ? -8.960 5.657 30.465 1.00 48.00 195 VAL A N 1
ATOM 1517 C CA . VAL A 1 195 ? -7.822 5.646 31.397 1.00 48.00 195 VAL A CA 1
ATOM 1518 C C . VAL A 1 195 ? -6.877 4.471 31.125 1.00 48.00 195 VAL A C 1
ATOM 1520 O O . VAL A 1 195 ? -5.818 4.381 31.739 1.00 48.00 195 VAL A O 1
ATOM 1523 N N . VAL A 1 196 ? -7.205 3.578 30.185 1.00 52.66 196 VAL A N 1
ATOM 1524 C CA . VAL A 1 196 ? -6.470 2.319 30.041 1.00 52.66 196 VAL A CA 1
ATOM 1525 C C . VAL A 1 196 ? -5.058 2.558 29.499 1.00 52.66 196 VAL A C 1
ATOM 1527 O O . VAL A 1 196 ? -4.853 2.980 28.360 1.00 52.66 196 VAL A O 1
ATOM 1530 N N . ASP A 1 197 ? -4.073 2.218 30.329 1.00 55.94 197 ASP A N 1
ATOM 1531 C CA . ASP A 1 197 ? -2.637 2.352 30.069 1.00 55.94 197 ASP A CA 1
ATOM 1532 C C . ASP A 1 197 ? -2.171 1.697 28.765 1.00 55.94 197 ASP A C 1
ATOM 1534 O O . ASP A 1 197 ? -1.191 2.138 28.167 1.00 55.94 197 ASP A O 1
ATOM 1538 N N . THR A 1 198 ? -2.907 0.699 28.281 1.00 58.41 198 THR A N 1
ATOM 1539 C CA . THR A 1 198 ? -2.580 -0.048 27.065 1.00 58.41 198 THR A CA 1
ATOM 1540 C C . THR A 1 198 ? -2.854 0.725 25.772 1.00 58.41 198 THR A C 1
ATOM 1542 O O . THR A 1 198 ? -2.293 0.374 24.745 1.00 58.41 198 THR A O 1
ATOM 1545 N N . CYS A 1 199 ? -3.700 1.768 25.766 1.00 62.75 199 CYS A N 1
ATOM 1546 C CA . CYS A 1 199 ? -3.963 2.558 24.547 1.00 62.75 199 CYS A CA 1
ATOM 1547 C C . CYS A 1 199 ? -2.728 3.351 24.088 1.00 62.75 199 CYS A C 1
ATOM 1549 O O . CYS A 1 199 ? -2.640 3.766 22.935 1.00 62.75 199 CYS A O 1
ATOM 1551 N N . TRP A 1 200 ? -1.780 3.561 24.999 1.00 64.44 200 TRP A N 1
ATOM 1552 C CA . TRP A 1 200 ? -0.551 4.321 24.782 1.00 64.44 200 TRP A CA 1
ATOM 1553 C C . TRP A 1 200 ? 0.639 3.429 24.445 1.00 64.44 200 TRP A C 1
ATOM 1555 O O . TRP A 1 200 ? 1.755 3.928 24.302 1.00 64.44 200 TRP A O 1
ATOM 1565 N N . ASP A 1 201 ? 0.421 2.119 24.360 1.00 67.06 201 ASP A N 1
ATOM 1566 C CA . ASP A 1 201 ? 1.489 1.184 24.082 1.00 67.06 201 ASP A CA 1
ATOM 1567 C C . ASP A 1 201 ? 1.815 1.202 22.583 1.00 67.06 201 ASP A C 1
ATOM 1569 O O . ASP A 1 201 ? 1.082 0.681 21.744 1.00 67.06 201 ASP A O 1
ATOM 1573 N N . ALA A 1 202 ? 2.937 1.831 22.238 1.00 60.81 202 ALA A N 1
ATOM 1574 C CA . ALA A 1 202 ? 3.424 1.872 20.865 1.00 60.81 202 ALA A CA 1
ATOM 1575 C C . ALA A 1 202 ? 3.897 0.496 20.363 1.00 60.81 202 ALA A C 1
ATOM 1577 O O . ALA A 1 202 ? 4.042 0.323 19.156 1.00 60.81 202 ALA A O 1
ATOM 1578 N N . TRP A 1 203 ? 4.110 -0.492 21.242 1.00 62.81 203 TRP A N 1
ATOM 1579 C CA . TRP A 1 203 ? 4.434 -1.864 20.842 1.00 62.81 203 TRP A CA 1
ATOM 1580 C C . TRP A 1 203 ? 3.234 -2.590 20.214 1.00 62.81 203 TRP A C 1
ATOM 1582 O O . TRP A 1 203 ? 3.437 -3.553 19.478 1.00 62.81 203 TRP A O 1
ATOM 1592 N N . LEU A 1 204 ? 2.003 -2.093 20.421 1.00 59.88 204 LEU A N 1
ATOM 1593 C CA . LEU A 1 204 ? 0.819 -2.516 19.657 1.00 59.88 204 LEU A CA 1
ATOM 1594 C C . LEU A 1 204 ? 0.893 -2.103 18.183 1.00 59.88 204 LEU A C 1
ATOM 1596 O O . LEU A 1 204 ? 0.109 -2.611 17.382 1.00 59.88 204 LEU A O 1
ATOM 1600 N N . GLU A 1 205 ? 1.815 -1.211 17.790 1.00 63.59 205 GLU A N 1
ATOM 1601 C CA . GLU A 1 205 ? 2.184 -1.075 16.382 1.00 63.59 205 GLU A CA 1
ATOM 1602 C C . GLU A 1 205 ? 2.904 -2.344 15.927 1.00 63.59 205 GLU A C 1
ATOM 1604 O O . GLU A 1 205 ? 4.135 -2.438 15.880 1.00 63.59 205 GLU A O 1
ATOM 1609 N N . SER A 1 206 ? 2.082 -3.313 15.536 1.00 59.78 206 SER A N 1
ATOM 1610 C CA . SER A 1 206 ? 2.443 -4.370 14.615 1.00 59.78 206 SER A CA 1
ATOM 1611 C C . SER A 1 206 ? 3.236 -3.790 13.441 1.00 59.78 206 SER A C 1
ATOM 1613 O O . SER A 1 206 ? 3.183 -2.613 13.073 1.00 59.78 206 SER A O 1
ATOM 1615 N N . ASP A 1 207 ? 3.995 -4.670 12.824 1.00 72.06 207 ASP A N 1
ATOM 1616 C CA . ASP A 1 207 ? 4.783 -4.497 11.613 1.00 72.06 207 ASP A CA 1
ATOM 1617 C C . ASP A 1 207 ? 4.103 -3.866 10.367 1.00 72.06 207 ASP A C 1
ATOM 1619 O O . ASP A 1 207 ? 4.703 -3.864 9.290 1.00 72.06 207 ASP A O 1
ATOM 1623 N N . GLY A 1 208 ? 2.900 -3.303 10.496 1.00 77.25 208 GLY A N 1
ATOM 1624 C CA . GLY A 1 208 ? 2.039 -2.780 9.437 1.00 77.25 208 GLY A CA 1
ATOM 1625 C C . GLY A 1 208 ? 0.700 -3.511 9.345 1.00 77.25 208 GLY A C 1
ATOM 1626 O O . GLY A 1 208 ? -0.204 -3.014 8.679 1.00 77.25 208 GLY A O 1
ATOM 1627 N N . SER A 1 209 ? 0.568 -4.669 9.997 1.00 85.00 209 SER A N 1
ATOM 1628 C CA . SER A 1 209 ? -0.634 -5.507 9.939 1.00 85.00 209 SER A CA 1
ATOM 1629 C C . SER A 1 209 ? -1.797 -4.937 10.769 1.00 85.00 209 SER A C 1
ATOM 1631 O O . SER A 1 209 ? -1.551 -4.361 11.829 1.00 85.00 209 SER A O 1
ATOM 1633 N N . PRO A 1 210 ? -3.065 -5.135 10.372 1.00 89.88 210 PRO A N 1
ATOM 1634 C CA . PRO A 1 210 ? -4.201 -4.830 11.237 1.00 89.88 210 PRO A CA 1
ATOM 1635 C C . PRO A 1 210 ? -4.116 -5.570 12.582 1.00 89.88 210 PRO A C 1
ATOM 1637 O O . PRO A 1 210 ? -3.708 -6.732 12.637 1.00 89.88 210 PRO A O 1
ATOM 1640 N N . VAL A 1 211 ? -4.545 -4.916 13.659 1.00 89.69 211 VAL A N 1
ATOM 1641 C CA . VAL A 1 211 ? -4.627 -5.483 15.009 1.00 89.69 211 VAL A CA 1
ATOM 1642 C C . VAL A 1 211 ? -6.085 -5.725 15.355 1.00 89.69 211 VAL A C 1
ATOM 1644 O O . VAL A 1 211 ? -6.894 -4.805 15.312 1.00 89.69 211 VAL A O 1
ATOM 1647 N N . PHE A 1 212 ? -6.424 -6.964 15.704 1.00 89.94 212 PHE A N 1
ATOM 1648 C CA . PHE A 1 212 ? -7.749 -7.303 16.214 1.00 89.94 212 PHE A CA 1
ATOM 1649 C C . PHE A 1 212 ? -7.917 -6.764 17.636 1.00 89.94 212 PHE A C 1
ATOM 1651 O O . PHE A 1 212 ? -7.086 -7.041 18.501 1.00 89.94 212 PHE A O 1
ATOM 1658 N N . VAL A 1 213 ? -8.983 -6.000 17.871 1.00 89.19 213 VAL A N 1
ATOM 1659 C CA . VAL A 1 213 ? -9.274 -5.387 19.174 1.00 89.19 213 VAL A CA 1
ATOM 1660 C C . VAL A 1 213 ? -10.324 -6.191 19.936 1.00 89.19 213 VAL A C 1
ATOM 1662 O O . VAL A 1 213 ? -10.169 -6.400 21.137 1.00 89.19 213 VAL A O 1
ATOM 1665 N N . GLY A 1 214 ? -11.370 -6.662 19.253 1.00 89.38 214 GLY A N 1
ATOM 1666 C CA . GLY A 1 214 ? -12.441 -7.434 19.877 1.00 89.38 214 GLY A CA 1
ATOM 1667 C C . GLY A 1 214 ? -13.653 -7.628 18.973 1.00 89.38 214 GLY A C 1
ATOM 1668 O O . GLY A 1 214 ? -13.640 -7.259 17.798 1.00 89.38 214 GLY A O 1
ATOM 1669 N N . THR A 1 215 ? -14.704 -8.219 19.534 1.00 89.88 215 THR A N 1
ATOM 1670 C CA . THR A 1 215 ? -15.987 -8.442 18.860 1.00 89.88 215 THR A CA 1
ATOM 1671 C C . THR A 1 215 ? -17.094 -7.786 19.669 1.00 89.88 215 THR A C 1
ATOM 1673 O O . THR A 1 215 ? -17.113 -7.944 20.890 1.00 89.88 215 THR A O 1
ATOM 1676 N N . ASP A 1 216 ? -17.970 -7.029 19.010 1.00 86.75 216 ASP A N 1
ATOM 1677 C CA . ASP A 1 216 ? -19.110 -6.397 19.676 1.00 86.75 216 ASP A CA 1
ATOM 1678 C C . ASP A 1 216 ? -20.252 -7.399 19.935 1.00 86.75 216 ASP A C 1
ATOM 1680 O O . ASP A 1 216 ? -20.188 -8.581 19.582 1.00 86.75 216 ASP A O 1
ATOM 1684 N N . LYS A 1 217 ? -21.320 -6.917 20.575 1.00 83.00 217 LYS A N 1
ATOM 1685 C CA . LYS A 1 217 ? -22.521 -7.708 20.891 1.00 83.00 217 LYS A CA 1
ATOM 1686 C C . LYS A 1 217 ? -23.263 -8.235 19.653 1.00 83.00 217 LYS A C 1
ATOM 1688 O O . LYS A 1 217 ? -23.958 -9.241 19.764 1.00 83.00 217 LYS A O 1
ATOM 1693 N N . ASP A 1 218 ? -23.111 -7.574 18.507 1.00 81.69 218 ASP A N 1
ATOM 1694 C CA . ASP A 1 218 ? -23.775 -7.907 17.245 1.00 81.69 218 ASP A CA 1
ATOM 1695 C C . ASP A 1 218 ? -22.903 -8.853 16.388 1.00 81.69 218 ASP A C 1
ATOM 1697 O O . ASP A 1 218 ? -23.301 -9.303 15.313 1.00 81.69 218 ASP A O 1
ATOM 1701 N N . GLY A 1 219 ? -21.721 -9.227 16.897 1.00 84.62 219 GLY A N 1
ATOM 1702 C CA . GLY A 1 219 ? -20.782 -10.140 16.256 1.00 84.62 219 GLY A CA 1
ATOM 1703 C C . GLY A 1 219 ? -19.802 -9.455 15.301 1.00 84.62 219 GLY A C 1
ATOM 1704 O O . GLY A 1 219 ? -19.025 -10.155 14.642 1.00 84.62 219 GLY A O 1
ATOM 1705 N N . ASN A 1 220 ? -19.803 -8.121 15.223 1.00 87.50 220 ASN A N 1
ATOM 1706 C CA . ASN A 1 220 ? -18.884 -7.369 14.377 1.00 87.50 220 ASN A CA 1
ATOM 1707 C C . ASN A 1 220 ? -17.469 -7.445 14.942 1.00 87.50 220 ASN A C 1
ATOM 1709 O O . ASN A 1 220 ? -17.240 -7.246 16.137 1.00 87.50 220 ASN A O 1
ATOM 1713 N N . ARG A 1 221 ? -16.491 -7.735 14.084 1.00 90.69 221 ARG A N 1
ATOM 1714 C CA . ARG A 1 221 ? -15.082 -7.844 14.483 1.00 90.69 221 ARG A CA 1
ATOM 1715 C C . ARG A 1 221 ? -14.398 -6.504 14.262 1.00 90.69 221 ARG A C 1
ATOM 1717 O O . ARG A 1 221 ? -14.344 -6.034 13.133 1.00 90.69 221 ARG A O 1
ATOM 1724 N N . VAL A 1 222 ? -13.842 -5.910 15.311 1.00 91.94 222 VAL A N 1
ATOM 1725 C CA . VAL A 1 222 ? -13.216 -4.585 15.251 1.00 91.94 222 VAL A CA 1
ATOM 1726 C C . VAL A 1 222 ? -11.696 -4.717 15.218 1.00 91.94 222 VAL A C 1
ATOM 1728 O O . VAL A 1 222 ? -11.085 -5.381 16.060 1.00 91.94 222 VAL A O 1
ATOM 1731 N N . TYR A 1 223 ? -11.085 -4.049 14.248 1.00 92.25 223 TYR A N 1
ATOM 1732 C CA . TYR A 1 223 ? -9.656 -4.009 13.982 1.00 92.25 223 TYR A CA 1
ATOM 1733 C C . TYR A 1 223 ? -9.166 -2.562 13.924 1.00 92.25 223 TYR A C 1
ATOM 1735 O O . TYR A 1 223 ? -9.894 -1.664 13.503 1.00 92.25 223 TYR A O 1
ATOM 1743 N N . THR A 1 224 ? -7.903 -2.336 14.272 1.00 91.81 224 THR A N 1
ATOM 1744 C CA . THR A 1 224 ? -7.221 -1.057 14.045 1.00 91.81 224 THR A CA 1
ATOM 1745 C C . THR A 1 224 ? -6.011 -1.229 13.154 1.00 91.81 224 THR A C 1
ATOM 1747 O O . THR A 1 224 ? -5.363 -2.276 13.149 1.00 91.81 224 THR A O 1
ATOM 1750 N N . ILE A 1 225 ? -5.670 -0.187 12.401 1.00 89.69 225 ILE A N 1
ATOM 1751 C CA . ILE A 1 225 ? -4.471 -0.199 11.573 1.00 89.69 225 ILE A CA 1
ATOM 1752 C C . ILE A 1 225 ? -3.857 1.197 11.431 1.00 89.69 225 ILE A C 1
ATOM 1754 O O . ILE A 1 225 ? -4.523 2.186 11.126 1.00 89.69 225 ILE A O 1
ATOM 1758 N N . GLY A 1 226 ? -2.548 1.266 11.662 1.00 87.56 226 GLY A N 1
ATOM 1759 C CA . GLY A 1 226 ? -1.739 2.459 11.461 1.00 87.56 226 GLY A CA 1
ATOM 1760 C C . GLY A 1 226 ? -1.267 2.570 10.018 1.00 87.56 226 GLY A C 1
ATOM 1761 O O . GLY A 1 226 ? -0.397 1.816 9.586 1.00 87.56 226 GLY A O 1
ATOM 1762 N N . VAL A 1 227 ? -1.791 3.548 9.283 1.00 82.94 227 VAL A N 1
ATOM 1763 C CA . VAL A 1 227 ? -1.423 3.819 7.877 1.00 82.94 227 VAL A CA 1
ATOM 1764 C C . VAL A 1 227 ? -0.484 5.028 7.727 1.00 82.94 227 VAL A C 1
ATOM 1766 O O . VAL A 1 227 ? -0.070 5.388 6.623 1.00 82.94 227 VAL A O 1
ATOM 1769 N N . GLY A 1 228 ? -0.073 5.633 8.846 1.00 83.69 228 GLY A N 1
ATOM 1770 C CA . GLY A 1 228 ? 0.857 6.759 8.868 1.00 83.69 228 GLY A CA 1
ATOM 1771 C C . GLY A 1 228 ? 0.243 8.048 8.321 1.00 83.69 228 GLY A C 1
ATOM 1772 O O . GLY A 1 228 ? -0.956 8.274 8.421 1.00 83.69 228 GLY A O 1
ATOM 1773 N N . ARG A 1 229 ? 1.082 8.923 7.750 1.00 81.75 229 ARG A N 1
ATOM 1774 C CA . ARG A 1 229 ? 0.653 10.232 7.212 1.00 81.75 229 ARG A CA 1
ATOM 1775 C C . ARG A 1 229 ? -0.163 10.131 5.924 1.00 81.75 229 ARG A C 1
ATOM 1777 O O . ARG A 1 229 ? -0.838 11.081 5.555 1.00 81.75 229 ARG A O 1
ATOM 1784 N N . GLU A 1 230 ? -0.072 9.005 5.230 1.00 85.19 230 GLU A N 1
ATOM 1785 C CA . GLU A 1 230 ? -0.711 8.794 3.932 1.00 85.19 230 GLU A CA 1
ATOM 1786 C C . GLU A 1 230 ? -2.062 8.088 4.120 1.00 85.19 230 GLU A C 1
ATOM 1788 O O . GLU A 1 230 ? -2.336 7.082 3.467 1.00 85.19 230 GLU A O 1
ATOM 1793 N N . MET A 1 231 ? -2.891 8.583 5.052 1.00 82.50 231 MET A N 1
ATOM 1794 C CA . MET A 1 231 ? -4.145 7.920 5.436 1.00 82.50 231 MET A CA 1
ATOM 1795 C C . MET A 1 231 ? -5.075 7.692 4.248 1.00 82.50 231 MET A C 1
ATOM 1797 O O . MET A 1 231 ? -5.619 6.607 4.106 1.00 82.50 231 MET A O 1
ATOM 1801 N N . GLU A 1 232 ? -5.215 8.686 3.374 1.00 85.06 232 GLU A N 1
ATOM 1802 C CA . GLU A 1 232 ? -6.072 8.602 2.189 1.00 85.06 232 GLU A CA 1
ATOM 1803 C C . GLU A 1 232 ? -5.565 7.555 1.186 1.00 85.06 232 GLU A C 1
ATOM 1805 O O . GLU A 1 232 ? -6.323 6.703 0.732 1.00 85.06 232 GLU A O 1
ATOM 1810 N N . THR A 1 233 ? -4.259 7.550 0.899 1.00 88.94 233 THR A N 1
ATOM 1811 C CA . THR A 1 233 ? -3.621 6.532 0.048 1.00 88.94 233 THR A CA 1
ATOM 1812 C C . THR A 1 233 ? -3.796 5.129 0.629 1.00 88.94 233 THR A C 1
ATOM 1814 O O . THR A 1 233 ? -4.101 4.196 -0.113 1.00 88.94 233 THR A O 1
ATOM 1817 N N . GLY A 1 234 ? -3.628 4.979 1.946 1.00 89.62 234 GLY A N 1
ATOM 1818 C CA . GLY A 1 234 ? -3.822 3.712 2.643 1.00 89.62 234 GLY A CA 1
ATOM 1819 C C . GLY A 1 234 ? -5.269 3.237 2.602 1.00 89.62 234 GLY A C 1
ATOM 1820 O O . GLY A 1 234 ? -5.517 2.105 2.197 1.00 89.62 234 GLY A O 1
ATOM 1821 N N . ALA A 1 235 ? -6.216 4.110 2.952 1.00 89.12 235 ALA A N 1
ATOM 1822 C CA . ALA A 1 235 ? -7.648 3.829 2.908 1.00 89.12 235 ALA A CA 1
ATOM 1823 C C . ALA A 1 235 ? -8.076 3.373 1.514 1.00 89.12 235 ALA A C 1
ATOM 1825 O O . ALA A 1 235 ? -8.708 2.329 1.362 1.00 89.12 235 ALA A O 1
ATOM 1826 N N . ARG A 1 236 ? -7.651 4.115 0.487 1.00 90.88 236 ARG A N 1
ATOM 1827 C CA . ARG A 1 236 ? -7.976 3.817 -0.904 1.00 90.88 236 ARG A CA 1
ATOM 1828 C C . ARG A 1 236 ? -7.420 2.473 -1.358 1.00 90.88 236 ARG A C 1
ATOM 1830 O O . ARG A 1 236 ? -8.137 1.712 -1.996 1.00 90.88 236 ARG A O 1
ATOM 1837 N N . ALA A 1 237 ? -6.187 2.144 -0.976 1.00 93.31 237 ALA A N 1
ATOM 1838 C CA . ALA A 1 237 ? -5.593 0.857 -1.321 1.00 93.31 237 ALA A CA 1
ATOM 1839 C C . ALA A 1 237 ? -6.299 -0.320 -0.648 1.00 93.31 237 ALA A C 1
ATOM 1841 O O . ALA A 1 237 ? -6.498 -1.350 -1.287 1.00 93.31 237 ALA A O 1
ATOM 1842 N N . LEU A 1 238 ? -6.693 -0.172 0.619 1.00 92.06 238 LEU A N 1
ATOM 1843 C CA . LEU A 1 238 ? -7.456 -1.198 1.327 1.00 92.06 238 LEU A CA 1
ATOM 1844 C C . LEU A 1 238 ? -8.857 -1.363 0.733 1.00 92.06 238 LEU A C 1
ATOM 1846 O O . LEU A 1 238 ? -9.304 -2.492 0.563 1.00 92.06 238 LEU A O 1
ATOM 1850 N N . ALA A 1 239 ? -9.515 -0.266 0.355 1.00 88.56 239 ALA A N 1
ATOM 1851 C CA . ALA A 1 239 ? -10.811 -0.308 -0.314 1.00 88.56 239 ALA A CA 1
ATOM 1852 C C . ALA A 1 239 ? -10.723 -1.005 -1.681 1.00 88.56 239 ALA A C 1
ATOM 1854 O O . ALA A 1 239 ? -11.485 -1.933 -1.938 1.00 88.56 239 ALA A O 1
ATOM 1855 N N . CYS A 1 240 ? -9.746 -0.638 -2.521 1.00 91.88 240 CYS A N 1
ATOM 1856 C CA . CYS A 1 240 ? -9.500 -1.345 -3.780 1.00 91.88 240 CYS A CA 1
ATOM 1857 C C . CYS A 1 240 ? -9.210 -2.832 -3.541 1.00 91.88 240 CYS A C 1
ATOM 1859 O O . CYS A 1 240 ? -9.677 -3.669 -4.305 1.00 91.88 240 CYS A O 1
ATOM 1861 N N . LEU A 1 241 ? -8.465 -3.174 -2.484 1.00 92.31 241 LEU A N 1
ATOM 1862 C CA . LEU A 1 241 ? -8.171 -4.568 -2.167 1.00 92.31 241 LEU A CA 1
ATOM 1863 C C . LEU A 1 241 ? -9.445 -5.343 -1.821 1.00 92.31 241 LEU A C 1
ATOM 1865 O O . LEU A 1 241 ? -9.619 -6.446 -2.317 1.00 92.31 241 LEU A O 1
ATOM 1869 N N . VAL A 1 242 ? -10.336 -4.777 -1.007 1.00 88.19 242 VAL A N 1
ATOM 1870 C CA . VAL A 1 242 ? -11.633 -5.398 -0.693 1.00 88.19 242 VAL A CA 1
ATOM 1871 C C . VAL A 1 242 ? -12.458 -5.607 -1.959 1.00 88.19 242 VAL A C 1
ATOM 1873 O O . VAL A 1 242 ? -12.940 -6.713 -2.180 1.00 88.19 242 VAL A O 1
ATOM 1876 N N . GLN A 1 243 ? -12.563 -4.586 -2.814 1.00 86.81 243 GLN A N 1
ATOM 1877 C CA . GLN A 1 243 ? -13.311 -4.664 -4.076 1.00 86.81 243 GLN A CA 1
ATOM 1878 C C . GLN A 1 243 ? -12.798 -5.783 -4.992 1.00 86.81 243 GLN A C 1
ATOM 1880 O O . GLN A 1 243 ? -13.574 -6.440 -5.676 1.00 86.81 243 GLN A O 1
ATOM 1885 N N . MET A 1 244 ? -11.491 -6.061 -4.977 1.00 87.75 244 MET A N 1
ATOM 1886 C CA . MET A 1 244 ? -10.917 -7.160 -5.759 1.00 87.75 244 MET A CA 1
ATOM 1887 C C . MET A 1 244 ? -11.416 -8.553 -5.338 1.00 87.75 244 MET A C 1
ATOM 1889 O O . MET A 1 244 ? -11.279 -9.481 -6.136 1.00 87.75 244 MET A O 1
ATOM 1893 N N . PHE A 1 245 ? -11.939 -8.707 -4.117 1.00 84.25 245 PHE A N 1
ATOM 1894 C CA . PHE A 1 245 ? -12.378 -9.975 -3.515 1.00 84.25 245 PHE A CA 1
ATOM 1895 C C . PHE A 1 245 ? -13.843 -9.926 -3.027 1.00 84.25 245 PHE A C 1
ATOM 1897 O O . PHE A 1 245 ? -14.258 -10.759 -2.221 1.00 84.25 245 PHE A O 1
ATOM 1904 N N . GLU A 1 246 ? -14.627 -8.942 -3.481 1.00 69.75 246 GLU A N 1
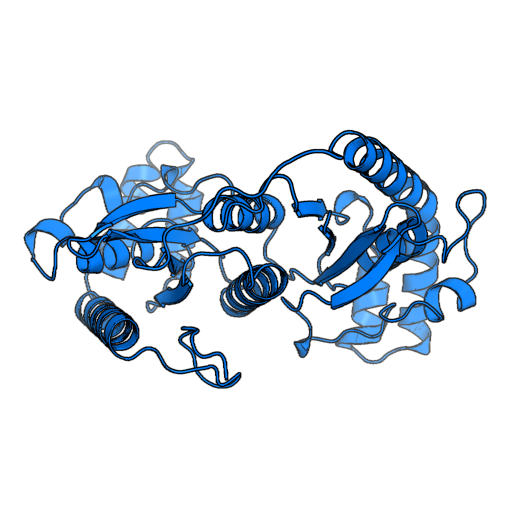ATOM 1905 C CA . GLU A 1 246 ? -15.949 -8.588 -2.935 1.00 69.75 246 GLU A CA 1
ATOM 1906 C C . GLU A 1 246 ? -16.938 -9.766 -2.881 1.00 69.75 246 GLU A C 1
ATOM 1908 O O . GLU A 1 246 ? -17.690 -9.898 -1.916 1.00 69.75 246 GLU A O 1
ATOM 1913 N N . SER A 1 247 ? -16.878 -10.684 -3.849 1.00 62.75 247 SER A N 1
ATOM 1914 C CA . SER A 1 247 ? -17.736 -11.875 -3.922 1.00 62.75 247 SER A CA 1
ATOM 1915 C C . SER A 1 247 ? -17.605 -12.832 -2.731 1.00 62.75 247 SER A C 1
ATOM 1917 O O . SER A 1 247 ? -18.546 -13.570 -2.433 1.00 62.75 247 SER A O 1
ATOM 1919 N N . ASP A 1 248 ? -16.467 -12.819 -2.035 1.00 61.84 248 ASP A N 1
ATOM 1920 C CA . ASP A 1 248 ? -16.058 -13.903 -1.136 1.00 61.84 248 ASP A CA 1
ATOM 1921 C C . ASP A 1 248 ? -15.967 -13.482 0.339 1.00 61.84 248 ASP A C 1
ATOM 1923 O O . ASP A 1 248 ? -15.563 -14.269 1.204 1.00 61.84 248 ASP A O 1
ATOM 1927 N N . CYS A 1 249 ? -16.331 -12.239 0.664 1.00 67.44 249 CYS A N 1
ATOM 1928 C CA . CYS A 1 249 ? -16.008 -11.615 1.948 1.00 67.44 249 CYS A CA 1
ATOM 1929 C C . CYS A 1 249 ? -17.236 -11.343 2.829 1.00 67.44 249 CYS A C 1
ATOM 1931 O O . CYS A 1 249 ? -18.370 -11.244 2.365 1.00 67.44 249 CYS A O 1
ATOM 1933 N N . ARG A 1 250 ? -17.002 -11.226 4.144 1.00 70.56 250 ARG A N 1
ATOM 1934 C CA . ARG A 1 250 ? -17.974 -10.600 5.052 1.00 70.56 250 ARG A CA 1
ATOM 1935 C C . ARG A 1 250 ? -18.103 -9.113 4.696 1.00 70.56 250 ARG A C 1
ATOM 1937 O O . ARG A 1 250 ? -17.115 -8.554 4.212 1.00 70.56 250 ARG A O 1
ATOM 1944 N N . PRO A 1 251 ? -19.249 -8.466 4.978 1.00 79.50 251 PRO A N 1
ATOM 1945 C CA . PRO A 1 251 ? -19.340 -7.013 4.901 1.00 79.50 251 PRO A CA 1
ATOM 1946 C C . PRO A 1 251 ? -18.189 -6.376 5.681 1.00 79.50 251 PRO A C 1
ATOM 1948 O O . PRO A 1 251 ? -17.834 -6.851 6.763 1.00 79.50 251 PRO A O 1
ATOM 1951 N N . ILE A 1 252 ? -17.583 -5.327 5.129 1.00 84.00 252 ILE A N 1
ATOM 1952 C CA . ILE A 1 252 ? -16.433 -4.669 5.747 1.00 84.00 252 ILE A CA 1
ATOM 1953 C C . ILE A 1 252 ? -16.584 -3.150 5.721 1.00 84.00 252 ILE A C 1
ATOM 1955 O O . ILE A 1 252 ? -16.855 -2.547 4.685 1.00 84.00 252 ILE A O 1
ATOM 1959 N N . LEU A 1 253 ? -16.400 -2.543 6.890 1.00 85.38 253 LEU A N 1
ATOM 1960 C CA . LEU A 1 253 ? -16.372 -1.106 7.129 1.00 85.38 253 LEU A CA 1
ATOM 1961 C C . LEU A 1 253 ? -14.924 -0.656 7.230 1.00 85.38 253 LEU A C 1
ATOM 1963 O O . LEU A 1 253 ? -14.232 -1.030 8.173 1.00 85.38 253 LEU A O 1
ATOM 1967 N N . ILE A 1 254 ? -14.474 0.184 6.303 1.00 87.06 254 ILE A N 1
ATOM 1968 C CA . ILE A 1 254 ? -13.185 0.870 6.426 1.00 87.06 254 ILE A CA 1
ATOM 1969 C C . ILE A 1 254 ? -13.468 2.326 6.784 1.00 87.06 254 ILE A C 1
ATOM 1971 O O . ILE A 1 254 ? -14.096 3.059 6.024 1.00 87.06 254 ILE A O 1
ATOM 1975 N N . THR A 1 255 ? -13.001 2.750 7.951 1.00 87.56 255 THR A N 1
ATOM 1976 C CA . THR A 1 255 ? -13.229 4.102 8.475 1.00 87.56 255 THR A CA 1
ATOM 1977 C C . THR A 1 255 ? -11.931 4.698 8.989 1.00 87.56 255 THR A C 1
ATOM 1979 O O . THR A 1 255 ? -11.023 3.957 9.356 1.00 87.56 255 THR A O 1
ATOM 1982 N N . ALA A 1 256 ? -11.816 6.023 9.014 1.00 87.00 256 ALA A N 1
ATOM 1983 C CA . ALA A 1 256 ? -10.660 6.712 9.568 1.00 87.00 256 ALA A CA 1
ATOM 1984 C C . ALA A 1 256 ? -11.055 7.546 10.783 1.00 87.00 256 ALA A C 1
ATOM 1986 O O . ALA A 1 256 ? -12.083 8.217 10.780 1.00 87.00 256 ALA A O 1
ATOM 1987 N N . VAL A 1 257 ? -10.196 7.537 11.800 1.00 85.94 257 VAL A N 1
ATOM 1988 C CA . VAL A 1 257 ? -10.316 8.418 12.962 1.00 85.94 257 VAL A CA 1
ATOM 1989 C C . VAL A 1 257 ? -9.143 9.378 12.963 1.00 85.94 257 VAL A C 1
ATOM 1991 O O . VAL A 1 257 ? -7.983 8.963 12.928 1.00 85.94 257 VAL A O 1
ATOM 1994 N N . ARG A 1 258 ? -9.445 10.675 13.015 1.00 85.94 258 ARG A N 1
ATOM 1995 C CA . ARG A 1 258 ? -8.448 11.747 12.996 1.00 85.94 258 ARG A CA 1
ATOM 1996 C C . ARG A 1 258 ? -8.490 12.571 14.269 1.00 85.94 258 ARG A C 1
ATOM 1998 O O . ARG A 1 258 ? -9.546 12.804 14.855 1.00 85.94 258 ARG A O 1
ATOM 2005 N N . ILE A 1 259 ? -7.318 13.066 14.652 1.00 83.38 259 ILE A N 1
ATOM 2006 C CA . ILE A 1 259 ? -7.154 14.028 15.740 1.00 83.38 259 ILE A CA 1
ATOM 2007 C C . ILE A 1 259 ? -6.207 15.149 15.312 1.00 83.38 259 ILE A C 1
ATOM 2009 O O . ILE A 1 259 ? -5.271 14.953 14.532 1.00 83.38 259 ILE A O 1
ATOM 2013 N N . LYS A 1 260 ? -6.396 16.343 15.871 1.00 84.06 260 LYS A N 1
ATOM 2014 C CA . LYS A 1 260 ? -5.426 17.435 15.766 1.00 84.06 260 LYS A CA 1
ATOM 2015 C C . LYS A 1 260 ? -4.091 16.977 16.349 1.00 84.06 260 LYS A C 1
ATOM 2017 O O . LYS A 1 260 ? -4.042 16.257 17.346 1.00 84.06 260 LYS A O 1
ATOM 2022 N N . ASN A 1 261 ? -2.994 17.442 15.754 1.00 82.12 261 ASN A N 1
ATOM 2023 C CA . ASN A 1 261 ? -1.631 17.182 16.231 1.00 82.12 261 ASN A CA 1
ATOM 2024 C C . ASN A 1 261 ? -1.209 15.698 16.248 1.00 82.12 261 ASN A C 1
ATOM 2026 O O . ASN A 1 261 ? -0.230 15.349 16.907 1.00 82.12 261 ASN A O 1
ATOM 2030 N N . GLU A 1 262 ? -1.857 14.833 15.464 1.00 80.75 262 GLU A N 1
ATOM 2031 C CA . GLU A 1 262 ? -1.494 13.414 15.296 1.00 80.75 262 GLU A CA 1
ATOM 2032 C C . GLU A 1 262 ? -0.014 13.180 14.926 1.00 80.75 262 GLU A C 1
ATOM 2034 O O . GLU A 1 262 ? 0.588 12.171 15.299 1.00 80.75 262 GLU A O 1
ATOM 2039 N N . THR A 1 263 ? 0.630 14.151 14.264 1.00 80.56 263 THR A N 1
ATOM 2040 C CA . THR A 1 263 ? 2.066 14.085 13.952 1.00 80.56 263 THR A CA 1
ATOM 2041 C C . THR A 1 263 ? 2.927 13.973 15.211 1.00 80.56 263 THR A C 1
ATOM 2043 O O . THR A 1 263 ? 3.921 13.248 15.188 1.00 80.56 263 THR A O 1
ATOM 2046 N N . TRP A 1 264 ? 2.553 14.647 16.300 1.00 80.75 264 TRP A N 1
ATOM 2047 C CA . TRP A 1 264 ? 3.280 14.584 17.568 1.00 80.75 264 TRP A CA 1
ATOM 2048 C C . TRP A 1 264 ? 3.104 13.238 18.264 1.00 80.75 264 TRP A C 1
ATOM 2050 O O . TRP A 1 264 ? 4.084 12.699 18.769 1.00 80.75 264 TRP A O 1
ATOM 2060 N N . VAL A 1 265 ? 1.900 12.660 18.209 1.00 78.62 265 VAL A N 1
ATOM 2061 C CA . VAL A 1 265 ? 1.617 11.306 18.719 1.00 78.62 265 VAL A CA 1
ATOM 2062 C C . VAL A 1 265 ? 2.499 10.280 18.011 1.00 78.62 265 VAL A C 1
ATOM 2064 O O . VAL A 1 265 ? 3.170 9.478 18.652 1.00 78.62 265 VAL A O 1
ATOM 2067 N N . ARG A 1 266 ? 2.602 10.363 16.682 1.00 80.00 266 ARG A N 1
ATOM 2068 C CA . ARG A 1 266 ? 3.475 9.483 15.896 1.00 80.00 266 ARG A CA 1
ATOM 2069 C C . ARG A 1 266 ? 4.958 9.670 16.227 1.00 80.00 266 ARG A C 1
ATOM 2071 O O . ARG A 1 266 ? 5.702 8.695 16.299 1.00 80.00 266 ARG A O 1
ATOM 2078 N N . THR A 1 267 ? 5.415 10.912 16.393 1.00 79.81 267 THR A N 1
ATOM 2079 C CA . THR A 1 267 ? 6.810 11.184 16.777 1.00 79.81 267 THR A CA 1
ATOM 2080 C C . THR A 1 267 ? 7.110 10.604 18.158 1.00 79.81 267 THR A C 1
ATOM 2082 O O . THR A 1 267 ? 8.136 9.953 18.332 1.00 79.81 267 THR A O 1
ATOM 2085 N N . ALA A 1 268 ? 6.194 10.764 19.113 1.00 79.94 268 ALA A N 1
ATOM 2086 C CA . ALA A 1 268 ? 6.315 10.182 20.443 1.00 79.94 268 ALA A CA 1
ATOM 2087 C C . ALA A 1 268 ? 6.339 8.640 20.389 1.00 79.94 268 ALA A C 1
ATOM 2089 O O . ALA A 1 268 ? 7.200 8.016 21.010 1.00 79.94 268 ALA A O 1
ATOM 2090 N N . ALA A 1 269 ? 5.500 8.033 19.543 1.00 79.06 269 ALA A N 1
ATOM 2091 C CA . ALA A 1 269 ? 5.494 6.592 19.301 1.00 79.06 269 ALA A CA 1
ATOM 2092 C C . ALA A 1 269 ? 6.821 6.096 18.704 1.00 79.06 269 ALA A C 1
ATOM 2094 O O . ALA A 1 269 ? 7.341 5.061 19.115 1.00 79.06 269 ALA A O 1
ATOM 2095 N N . ALA A 1 270 ? 7.427 6.847 17.781 1.00 78.62 270 ALA A N 1
ATOM 2096 C CA . ALA A 1 270 ? 8.730 6.499 17.217 1.00 78.62 270 ALA A CA 1
ATOM 2097 C C . ALA A 1 270 ? 9.860 6.550 18.265 1.00 78.62 270 ALA A C 1
ATOM 2099 O O . ALA A 1 270 ? 10.760 5.708 18.237 1.00 78.62 270 ALA A O 1
ATOM 2100 N N . LEU A 1 271 ? 9.787 7.500 19.205 1.00 79.38 271 LEU A N 1
ATOM 2101 C CA . LEU A 1 271 ? 10.743 7.665 20.307 1.00 79.38 271 LEU A CA 1
ATOM 2102 C C . LEU A 1 271 ? 10.584 6.611 21.411 1.00 79.38 271 LEU A C 1
ATOM 2104 O O . LEU A 1 271 ? 11.495 6.420 22.213 1.00 79.38 271 LEU A O 1
ATOM 2108 N N . SER A 1 272 ? 9.471 5.876 21.425 1.00 75.56 272 SER A N 1
ATOM 2109 C CA . SER A 1 272 ? 9.197 4.827 22.412 1.00 75.56 272 SER A CA 1
ATOM 2110 C C . SER A 1 272 ? 10.200 3.662 22.401 1.00 75.56 272 SER A C 1
ATOM 2112 O O . SER A 1 272 ? 10.304 2.923 23.377 1.00 75.56 272 SER A O 1
ATOM 2114 N N . ARG A 1 273 ? 10.978 3.530 21.316 1.00 76.38 273 ARG A N 1
ATOM 2115 C CA . ARG A 1 273 ? 12.026 2.512 21.138 1.00 76.38 273 ARG A CA 1
ATOM 2116 C C . ARG A 1 273 ? 13.294 2.782 21.947 1.00 76.38 273 ARG A C 1
ATOM 2118 O O . ARG A 1 273 ? 14.174 1.928 21.982 1.00 76.38 273 ARG A O 1
ATOM 2125 N N . TRP A 1 274 ? 13.430 3.969 22.535 1.00 79.44 274 TRP A N 1
ATOM 2126 C CA . TRP A 1 274 ? 14.575 4.326 23.372 1.00 79.44 274 TRP A CA 1
ATOM 2127 C C . TRP A 1 274 ? 14.282 4.051 24.854 1.00 79.44 274 TRP A C 1
ATOM 2129 O O . TRP A 1 274 ? 13.116 4.105 25.259 1.00 79.44 274 TRP A O 1
ATOM 2139 N N . PRO A 1 275 ? 15.304 3.781 25.692 1.00 76.69 275 PRO A N 1
ATOM 2140 C CA . PRO A 1 275 ? 15.114 3.628 27.135 1.00 76.69 275 PRO A CA 1
ATOM 2141 C C . PRO A 1 275 ? 14.390 4.845 27.734 1.00 76.69 275 PRO A C 1
ATOM 2143 O O . PRO A 1 275 ? 14.784 5.984 27.500 1.00 76.69 275 PRO A O 1
ATOM 2146 N N . GLY A 1 276 ? 13.290 4.616 28.461 1.00 77.06 276 GLY A N 1
ATOM 2147 C CA . GLY A 1 276 ? 12.427 5.683 29.000 1.00 77.06 276 GLY A CA 1
ATOM 2148 C C . GLY A 1 276 ? 11.467 6.331 27.985 1.00 77.06 276 GLY A C 1
ATOM 2149 O O . GLY A 1 276 ? 10.549 7.053 28.375 1.00 77.06 276 GLY A O 1
ATOM 2150 N N . GLY A 1 277 ? 11.601 6.022 26.694 1.00 80.44 277 GLY A N 1
ATOM 2151 C CA . GLY A 1 277 ? 10.760 6.555 25.623 1.00 80.44 277 GLY A CA 1
ATOM 2152 C C . GLY A 1 277 ? 9.288 6.157 25.738 1.00 80.44 277 GLY A C 1
ATOM 2153 O O . GLY A 1 277 ? 8.423 6.928 25.340 1.00 80.44 277 GLY A O 1
ATOM 2154 N N . GLN A 1 278 ? 8.977 4.993 26.318 1.00 77.19 278 GLN A N 1
ATOM 2155 C CA . GLN A 1 278 ? 7.592 4.556 26.554 1.00 77.19 278 GLN A CA 1
ATOM 2156 C C . GLN A 1 278 ? 6.847 5.463 27.538 1.00 77.19 278 GLN A C 1
ATOM 2158 O O . GLN A 1 278 ? 5.694 5.827 27.307 1.00 77.19 278 GLN A O 1
ATOM 2163 N N . TRP A 1 279 ? 7.523 5.889 28.607 1.00 81.12 279 TRP A N 1
ATOM 2164 C CA . TRP A 1 279 ? 6.957 6.854 29.546 1.00 81.12 279 TRP A CA 1
ATOM 2165 C C . TRP A 1 279 ? 6.688 8.192 28.848 1.00 81.12 279 TRP A C 1
ATOM 2167 O O . TRP A 1 279 ? 5.589 8.736 28.960 1.00 81.12 279 TRP A O 1
ATOM 2177 N N . LEU A 1 280 ? 7.652 8.676 28.054 1.00 79.62 280 LEU A N 1
ATOM 2178 C CA . LEU A 1 280 ? 7.497 9.913 27.288 1.00 79.62 280 LEU A CA 1
ATOM 2179 C C . LEU A 1 280 ? 6.350 9.811 26.273 1.00 79.62 280 LEU A C 1
ATOM 2181 O O . LEU A 1 280 ? 5.528 10.722 26.196 1.00 79.62 280 LEU A O 1
ATOM 2185 N N . ASN A 1 281 ? 6.258 8.693 25.546 1.00 82.19 281 ASN A N 1
ATOM 2186 C CA . ASN A 1 281 ? 5.169 8.419 24.615 1.00 82.19 281 ASN A CA 1
ATOM 2187 C C . ASN A 1 281 ? 3.815 8.505 25.317 1.00 82.19 281 ASN A C 1
ATOM 2189 O O . ASN A 1 281 ? 2.940 9.253 24.891 1.00 82.19 281 ASN A O 1
ATOM 2193 N N . ARG A 1 282 ? 3.667 7.817 26.451 1.00 81.56 282 ARG A N 1
ATOM 2194 C CA . ARG A 1 282 ? 2.430 7.830 27.230 1.00 81.56 282 ARG A CA 1
ATOM 2195 C C . ARG A 1 282 ? 2.042 9.232 27.694 1.00 81.56 282 ARG A C 1
ATOM 2197 O O . ARG A 1 282 ? 0.882 9.613 27.559 1.00 81.56 282 ARG A O 1
ATOM 2204 N N . VAL A 1 283 ? 2.990 10.016 28.207 1.00 82.31 283 VAL A N 1
ATOM 2205 C CA . VAL A 1 283 ? 2.724 11.387 28.677 1.00 82.31 283 VAL A CA 1
ATOM 2206 C C . VAL A 1 283 ? 2.310 12.301 27.524 1.00 82.31 283 VAL A C 1
ATOM 2208 O O . VAL A 1 283 ? 1.301 13.004 27.626 1.00 82.31 283 VAL A O 1
ATOM 2211 N N . VAL A 1 284 ? 3.071 12.293 26.428 1.00 82.69 284 VAL A N 1
ATOM 2212 C CA . VAL A 1 284 ? 2.827 13.154 25.263 1.00 82.69 284 VAL A CA 1
ATOM 2213 C C . VAL A 1 284 ? 1.508 12.785 24.595 1.00 82.69 284 VAL A C 1
ATOM 2215 O O . VAL A 1 284 ? 0.661 13.653 24.379 1.00 82.69 284 VAL A O 1
ATOM 2218 N N . SER A 1 285 ? 1.289 11.499 24.338 1.00 81.75 285 SER A N 1
ATOM 2219 C CA . SER A 1 285 ? 0.076 11.019 23.690 1.00 81.75 285 SER A CA 1
ATOM 2220 C C . SER A 1 285 ? -1.163 11.267 24.547 1.00 81.75 285 SER A C 1
ATOM 2222 O O . SER A 1 285 ? -2.159 11.750 24.014 1.00 81.75 285 SER A O 1
ATOM 2224 N N . LYS A 1 286 ? -1.097 11.073 25.874 1.00 81.38 286 LYS A N 1
ATOM 2225 C CA . LYS A 1 286 ? -2.205 11.431 26.775 1.00 81.38 286 LYS A CA 1
ATOM 2226 C C . LYS A 1 286 ? -2.525 12.925 26.700 1.00 81.38 286 LYS A C 1
ATOM 2228 O O . LYS A 1 286 ? -3.681 13.292 26.533 1.00 81.38 286 LYS A O 1
ATOM 2233 N N . ARG A 1 287 ? -1.516 13.802 26.745 1.00 84.56 287 ARG A N 1
ATOM 2234 C CA . ARG A 1 287 ? -1.736 15.258 26.647 1.00 84.56 287 ARG A CA 1
ATOM 2235 C C . ARG A 1 287 ? -2.343 15.702 25.318 1.00 84.56 287 ARG A C 1
ATOM 2237 O O . ARG A 1 287 ? -3.072 16.686 25.309 1.00 84.56 287 ARG A O 1
ATOM 2244 N N . ILE A 1 288 ? -2.047 15.012 24.219 1.00 83.94 288 ILE A N 1
ATOM 2245 C CA . ILE A 1 288 ? -2.580 15.365 22.895 1.00 83.94 288 ILE A CA 1
ATOM 2246 C C . ILE A 1 288 ? -3.977 14.781 22.675 1.00 83.94 288 ILE A C 1
ATOM 2248 O O . ILE A 1 288 ? -4.834 15.458 22.112 1.00 83.94 288 ILE A O 1
ATOM 2252 N N . VAL A 1 289 ? -4.214 13.539 23.099 1.00 82.56 289 VAL A N 1
ATOM 2253 C CA . VAL A 1 289 ? -5.461 12.809 22.828 1.00 82.56 289 VAL A CA 1
ATOM 2254 C C . VAL A 1 289 ? -6.559 13.156 23.835 1.00 82.56 289 VAL A C 1
ATOM 2256 O O . VAL A 1 289 ? -7.705 13.325 23.432 1.00 82.56 289 VAL A O 1
ATOM 2259 N N . SER A 1 290 ? -6.241 13.310 25.127 1.00 81.44 290 SER A N 1
ATOM 2260 C CA . SER A 1 290 ? -7.250 13.567 26.171 1.00 81.44 290 SER A CA 1
ATOM 2261 C C . SER A 1 290 ? -8.081 14.849 25.984 1.00 81.44 290 SER A C 1
ATOM 2263 O O . SER A 1 290 ? -9.244 14.838 26.367 1.00 81.44 290 SER A O 1
ATOM 2265 N N . PRO A 1 291 ? -7.573 15.945 25.395 1.00 84.81 291 PRO A N 1
ATOM 2266 C CA . PRO A 1 291 ? -8.414 17.105 25.079 1.00 84.81 291 PRO A CA 1
ATOM 2267 C C . PRO A 1 291 ? -9.359 16.901 23.884 1.00 84.81 291 PRO A C 1
ATOM 2269 O O . PRO A 1 291 ? -10.165 17.775 23.597 1.00 84.81 291 PRO A O 1
ATOM 2272 N N . GLN A 1 292 ? -9.229 15.796 23.145 1.00 85.88 292 GLN A N 1
ATOM 2273 C CA . GLN A 1 292 ? -9.921 15.557 21.870 1.00 85.88 292 GLN A CA 1
ATOM 2274 C C . GLN A 1 292 ? -10.891 14.375 21.939 1.00 85.88 292 GLN A C 1
ATOM 2276 O O . GLN A 1 292 ? -11.296 13.831 20.915 1.00 85.88 292 GLN A O 1
ATOM 2281 N N . LEU A 1 293 ? -11.249 13.955 23.150 1.00 83.81 293 LEU A N 1
ATOM 2282 C CA . LEU A 1 293 ? -12.090 12.782 23.372 1.00 83.81 293 LEU A CA 1
ATOM 2283 C C . LEU A 1 293 ? -13.491 12.954 22.811 1.00 83.81 293 LEU A C 1
ATOM 2285 O O . LEU A 1 293 ? -14.026 11.998 22.263 1.00 83.81 293 LEU A O 1
ATOM 2289 N N . ASP A 1 294 ? -14.049 14.158 22.900 1.00 84.06 294 ASP A N 1
ATOM 2290 C CA . ASP A 1 294 ? -15.370 14.443 22.345 1.00 84.06 294 ASP A CA 1
ATOM 2291 C C . ASP A 1 294 ? -15.343 14.357 20.813 1.00 84.06 294 ASP A C 1
ATOM 2293 O O . ASP A 1 294 ? -16.197 13.715 20.219 1.00 84.06 294 ASP A O 1
ATOM 2297 N N . THR A 1 295 ? -14.280 14.849 20.168 1.00 86.50 295 THR A N 1
ATOM 2298 C CA . THR A 1 295 ? -14.087 14.702 18.714 1.00 86.50 295 THR A CA 1
ATOM 2299 C C . THR A 1 295 ? -13.912 13.243 18.283 1.00 86.50 295 THR A C 1
ATOM 2301 O O . THR A 1 295 ? -14.369 12.850 17.211 1.00 86.50 295 THR A O 1
ATOM 2304 N N . ILE A 1 296 ? -13.227 12.420 19.083 1.00 85.38 296 ILE A N 1
ATOM 2305 C CA . ILE A 1 296 ? -13.123 10.977 18.815 1.00 85.38 296 ILE A CA 1
ATOM 2306 C C . ILE A 1 296 ? -14.492 10.313 19.001 1.00 85.38 296 ILE A C 1
ATOM 2308 O O . ILE A 1 296 ? -14.879 9.488 18.180 1.00 85.38 296 ILE A O 1
ATOM 2312 N N . ARG A 1 297 ? -15.238 10.696 20.041 1.00 85.81 297 ARG A N 1
ATOM 2313 C CA . ARG A 1 297 ? -16.579 10.180 20.328 1.00 85.81 297 ARG A CA 1
ATOM 2314 C C . ARG A 1 297 ? -17.558 10.480 19.195 1.00 85.81 297 ARG A C 1
ATOM 2316 O O . ARG A 1 297 ? -18.213 9.559 18.731 1.00 85.81 297 ARG A O 1
ATOM 2323 N N . GLU A 1 298 ? -17.592 11.711 18.694 1.00 85.88 298 GLU A N 1
ATOM 2324 C CA . GLU A 1 298 ? -18.426 12.099 17.546 1.00 85.88 298 GLU A CA 1
ATOM 2325 C C . GLU A 1 298 ? -18.122 11.248 16.299 1.00 85.88 298 GLU A C 1
ATOM 2327 O O . GLU A 1 298 ? -19.032 10.806 15.597 1.00 85.88 298 GLU A O 1
ATOM 2332 N N . GLN A 1 299 ? -16.840 10.959 16.040 1.00 88.75 299 GLN A N 1
ATOM 2333 C CA . GLN A 1 299 ? -16.436 10.071 14.945 1.00 88.75 299 GLN A CA 1
ATOM 2334 C C . GLN A 1 299 ? -16.888 8.623 15.183 1.00 88.75 299 GLN A C 1
ATOM 2336 O O . GLN A 1 299 ? -17.351 7.978 14.247 1.00 88.75 299 GLN A O 1
ATOM 2341 N N . VAL A 1 300 ? -16.801 8.113 16.417 1.00 87.25 300 VAL A N 1
ATOM 2342 C CA . VAL A 1 300 ? -17.292 6.769 16.776 1.00 87.25 300 VAL A CA 1
ATOM 2343 C C . VAL A 1 300 ? -18.810 6.673 16.623 1.00 87.25 300 VAL A C 1
ATOM 2345 O O . VAL A 1 300 ? -19.288 5.721 16.020 1.00 87.25 300 VAL A O 1
ATOM 2348 N N . GLU A 1 301 ? -19.568 7.677 17.060 1.00 86.62 301 GLU A N 1
ATOM 2349 C CA . GLU A 1 301 ? -21.023 7.723 16.860 1.00 86.62 301 GLU A CA 1
ATOM 2350 C C . GLU A 1 301 ? -21.397 7.751 15.368 1.00 86.62 301 GLU A C 1
ATOM 2352 O O . GLU A 1 301 ? -22.393 7.156 14.958 1.00 86.62 301 GLU A O 1
ATOM 2357 N N . SER A 1 302 ? -20.599 8.421 14.530 1.00 85.25 302 SER A N 1
ATOM 2358 C CA . SER A 1 302 ? -20.759 8.380 13.070 1.00 85.25 302 SER A CA 1
ATOM 2359 C C . SER A 1 302 ? -20.515 6.972 12.508 1.00 85.25 302 SER A C 1
ATOM 2361 O O . SER A 1 302 ? -21.281 6.496 11.671 1.00 85.25 302 SER A O 1
ATOM 2363 N N . ILE A 1 303 ? -19.490 6.276 13.012 1.00 85.88 303 ILE A N 1
ATOM 2364 C CA . ILE A 1 303 ? -19.169 4.887 12.646 1.00 85.88 303 ILE A CA 1
ATOM 2365 C C . ILE A 1 303 ? -20.308 3.938 13.050 1.00 85.88 303 ILE A C 1
ATOM 2367 O O . ILE A 1 303 ? -20.726 3.117 12.238 1.00 85.88 303 ILE A O 1
ATOM 2371 N N . GLU A 1 304 ? -20.848 4.073 14.263 1.00 84.69 304 GLU A N 1
ATOM 2372 C CA . GLU A 1 304 ? -22.005 3.299 14.735 1.00 84.69 304 GLU A CA 1
ATOM 2373 C C . GLU A 1 304 ? -23.240 3.537 13.861 1.00 84.69 304 GLU A C 1
ATOM 2375 O O . GLU A 1 304 ? -23.896 2.591 13.427 1.00 84.69 304 GLU A O 1
ATOM 2380 N N . LYS A 1 305 ? -23.537 4.802 13.536 1.00 83.25 305 LYS A N 1
ATOM 2381 C CA . LYS A 1 305 ? -24.642 5.143 12.629 1.00 83.25 305 LYS A CA 1
ATOM 2382 C C . LYS A 1 305 ? -24.458 4.509 11.258 1.00 83.25 305 LYS A C 1
ATOM 2384 O O . LYS A 1 305 ? -25.423 3.971 10.728 1.00 83.25 305 LYS A O 1
ATOM 2389 N N . ALA A 1 306 ? -23.246 4.557 10.705 1.00 79.31 306 ALA A N 1
ATOM 2390 C CA . ALA A 1 306 ? -22.940 3.929 9.427 1.00 79.31 306 ALA A CA 1
ATOM 2391 C C . ALA A 1 306 ? -23.229 2.421 9.487 1.00 79.31 306 ALA A C 1
ATOM 2393 O O . ALA A 1 306 ? -23.959 1.911 8.639 1.00 79.31 306 ALA A O 1
ATOM 2394 N N . LEU A 1 307 ? -22.741 1.718 10.519 1.00 78.62 307 LEU A N 1
ATOM 2395 C CA . LEU A 1 307 ? -22.982 0.278 10.700 1.00 78.62 307 LEU A CA 1
ATOM 2396 C C . LEU A 1 307 ? -24.471 -0.090 10.683 1.00 78.62 307 LEU A C 1
ATOM 2398 O O . LEU A 1 307 ? -24.825 -1.164 10.204 1.00 78.62 307 LEU A O 1
ATOM 2402 N N . HIS A 1 308 ? -25.338 0.803 11.165 1.00 72.44 308 HIS A N 1
ATOM 2403 C CA . HIS A 1 308 ? -26.784 0.602 11.174 1.00 72.44 308 HIS A CA 1
ATOM 2404 C C . HIS A 1 308 ? -27.501 0.970 9.860 1.00 72.44 308 HIS A C 1
ATOM 2406 O O . HIS A 1 308 ? -28.621 0.503 9.659 1.00 72.44 308 HIS A O 1
ATOM 2412 N N . THR A 1 309 ? -26.922 1.799 8.979 1.00 64.62 309 THR A N 1
ATOM 2413 C CA . THR A 1 309 ? -27.626 2.369 7.806 1.00 64.62 309 THR A CA 1
ATOM 2414 C C . THR A 1 309 ? -27.286 1.763 6.444 1.00 64.62 309 THR A C 1
ATOM 2416 O O . THR A 1 309 ? -27.980 2.103 5.491 1.00 64.62 309 THR A O 1
ATOM 2419 N N . ALA A 1 310 ? -26.257 0.914 6.337 1.00 52.44 310 ALA A N 1
ATOM 2420 C CA . ALA A 1 310 ? -25.807 0.185 5.136 1.00 52.44 310 ALA A CA 1
ATOM 2421 C C . ALA A 1 310 ? -26.495 0.555 3.787 1.00 52.44 310 ALA A C 1
ATOM 2423 O O . ALA A 1 310 ? -27.473 -0.073 3.388 1.00 52.44 310 ALA A O 1
ATOM 2424 N N . LYS A 1 311 ? -25.954 1.563 3.073 1.00 39.22 311 LYS A N 1
ATOM 2425 C CA . LYS A 1 311 ? -26.156 1.817 1.627 1.00 39.22 311 LYS A CA 1
ATOM 2426 C C . LYS A 1 311 ? -24.872 2.335 0.958 1.00 39.22 311 LYS A C 1
ATOM 2428 O O . LYS A 1 311 ? -24.043 2.966 1.609 1.00 39.22 311 LYS A O 1
ATOM 2433 N N . ALA A 1 312 ? -24.758 2.030 -0.339 1.00 37.28 312 ALA A N 1
ATOM 2434 C CA . ALA A 1 312 ? -23.575 2.043 -1.206 1.00 37.28 312 ALA A CA 1
ATOM 2435 C C . ALA A 1 312 ? -22.830 3.386 -1.452 1.00 37.28 312 ALA A C 1
ATOM 2437 O O . ALA A 1 312 ? -23.379 4.478 -1.337 1.00 37.28 312 ALA A O 1
ATOM 2438 N N . TRP A 1 313 ? -21.562 3.212 -1.856 1.00 50.31 313 TRP A N 1
ATOM 2439 C CA . TRP A 1 313 ? -20.447 4.124 -2.194 1.00 50.31 313 TRP A CA 1
ATOM 2440 C C . TRP A 1 313 ? -20.733 5.485 -2.881 1.00 50.31 313 TRP A C 1
ATOM 2442 O O . TRP A 1 313 ? -21.396 5.540 -3.914 1.00 50.31 313 TRP A O 1
ATOM 2452 N N . ASP A 1 314 ? -20.051 6.548 -2.408 1.00 37.28 314 ASP A N 1
ATOM 2453 C CA . ASP A 1 314 ? -19.662 7.743 -3.189 1.00 37.28 314 ASP A CA 1
ATOM 2454 C C . ASP A 1 314 ? -18.135 7.977 -3.046 1.00 37.28 314 ASP A C 1
ATOM 2456 O O . ASP A 1 314 ? -17.637 8.135 -1.924 1.00 37.28 314 ASP A O 1
ATOM 2460 N N . PRO A 1 315 ? -17.362 8.043 -4.149 1.00 37.06 315 PRO A N 1
ATOM 2461 C CA . PRO A 1 315 ? -15.926 8.344 -4.126 1.00 37.06 315 PRO A CA 1
ATOM 2462 C C . PRO A 1 315 ? -15.555 9.707 -3.517 1.00 37.06 315 PRO A C 1
ATOM 2464 O O . PRO A 1 315 ? -14.365 9.994 -3.377 1.00 37.06 315 PRO A O 1
ATOM 2467 N N . LYS A 1 316 ? -16.532 10.553 -3.170 1.00 35.28 316 LYS A N 1
ATOM 2468 C CA . LYS A 1 316 ? -16.338 11.850 -2.508 1.00 35.28 316 LYS A CA 1
ATOM 2469 C C . LYS A 1 316 ? -16.623 11.855 -0.998 1.00 35.28 316 LYS A C 1
ATOM 2471 O O . LYS A 1 316 ? -16.373 12.882 -0.371 1.00 35.28 316 LYS A O 1
ATOM 2476 N N . SER A 1 317 ? -17.124 10.767 -0.401 1.00 39.22 317 SER A N 1
ATOM 2477 C CA . SER A 1 317 ? -17.494 10.723 1.027 1.00 39.22 317 SER A CA 1
ATOM 2478 C C . SER A 1 317 ? -16.468 9.974 1.893 1.00 39.22 317 SER A C 1
ATOM 2480 O O . SER A 1 317 ? -16.052 8.871 1.554 1.00 39.22 317 SER A O 1
ATOM 2482 N N . GLU A 1 318 ? -16.069 10.562 3.027 1.00 37.56 318 GLU A N 1
ATOM 2483 C CA . GLU A 1 318 ? -14.960 10.115 3.900 1.00 37.56 318 GLU A CA 1
ATOM 2484 C C . GLU A 1 318 ? -15.205 8.822 4.727 1.00 37.56 318 GLU A C 1
ATOM 2486 O O . GLU A 1 318 ? -14.365 8.471 5.555 1.00 37.56 318 GLU A O 1
ATOM 2491 N N . PHE A 1 319 ? -16.293 8.068 4.517 1.00 36.97 319 PHE A N 1
ATOM 2492 C CA . PHE A 1 319 ? -16.635 6.870 5.311 1.00 36.97 319 PHE A CA 1
ATOM 2493 C C . PHE A 1 319 ? -17.249 5.764 4.423 1.00 36.97 319 PHE A C 1
ATOM 2495 O O . PHE A 1 319 ? -18.131 6.057 3.622 1.00 36.97 319 PHE A O 1
ATOM 2502 N N . VAL A 1 320 ? -16.783 4.504 4.527 1.00 48.09 320 VAL A N 1
ATOM 2503 C CA . VAL A 1 320 ? -17.089 3.421 3.556 1.00 48.09 320 VAL A CA 1
ATOM 2504 C C . VAL A 1 320 ? -17.886 2.255 4.160 1.00 48.09 320 VAL A C 1
ATOM 2506 O O . VAL A 1 320 ? -17.356 1.560 5.018 1.00 48.09 320 VAL A O 1
ATOM 2509 N N . LEU A 1 321 ? -19.072 1.945 3.611 1.00 35.19 321 LEU A N 1
ATOM 2510 C CA . LEU A 1 321 ? -19.804 0.667 3.760 1.00 35.19 321 LEU A CA 1
ATOM 2511 C C . LEU A 1 321 ? -20.353 0.177 2.413 1.00 35.19 321 LEU A C 1
ATOM 2513 O O . LEU A 1 321 ? -20.741 0.994 1.580 1.00 35.19 321 LEU A O 1
ATOM 2517 N N . PHE A 1 322 ? -20.431 -1.147 2.230 1.00 37.44 322 PHE A N 1
ATOM 2518 C CA . PHE A 1 322 ? -21.011 -1.808 1.052 1.00 37.44 322 PHE A CA 1
ATOM 2519 C C . PHE A 1 322 ? -22.139 -2.780 1.445 1.00 37.44 322 PHE A C 1
ATOM 2521 O O . PHE A 1 322 ? -21.901 -3.678 2.252 1.00 37.44 322 PHE A O 1
ATOM 2528 N N . ASP A 1 323 ? -23.324 -2.598 0.845 1.00 28.08 323 ASP A N 1
ATOM 2529 C CA . ASP A 1 323 ? -24.188 -3.641 0.253 1.00 28.08 323 ASP A CA 1
ATOM 2530 C C . ASP A 1 323 ? -25.192 -2.967 -0.716 1.00 28.08 323 ASP A C 1
ATOM 2532 O O . ASP A 1 323 ? -25.751 -1.916 -0.392 1.00 28.08 323 ASP A O 1
ATOM 2536 N N . GLU A 1 324 ? -25.328 -3.491 -1.937 1.00 30.48 324 GLU A N 1
ATOM 2537 C CA . GLU A 1 324 ? -26.561 -4.135 -2.427 1.00 30.48 324 GLU A CA 1
ATOM 2538 C C . GLU A 1 324 ? -26.377 -4.593 -3.879 1.00 30.48 324 GLU A C 1
ATOM 2540 O O . GLU A 1 324 ? -26.229 -3.800 -4.813 1.00 30.48 324 GLU A O 1
ATOM 2545 N N . GLY A 1 325 ? -26.433 -5.913 -4.053 1.00 29.30 325 GLY A N 1
ATOM 2546 C CA . GLY A 1 325 ? -26.800 -6.516 -5.320 1.00 29.30 325 GLY A CA 1
ATOM 2547 C C . GLY A 1 325 ? -28.266 -6.230 -5.647 1.00 29.30 325 GLY A C 1
ATOM 2548 O O . GLY A 1 325 ? -29.159 -6.497 -4.844 1.00 29.30 325 GLY A O 1
ATOM 2549 N N . THR A 1 326 ? -28.487 -5.751 -6.869 1.00 29.55 326 THR A N 1
ATOM 2550 C CA . THR A 1 326 ? -29.612 -6.161 -7.722 1.00 29.55 326 THR A CA 1
ATOM 2551 C C . THR A 1 326 ? -29.046 -6.633 -9.047 1.00 29.55 326 THR A C 1
ATOM 2553 O O . THR A 1 326 ? -28.068 -6.007 -9.515 1.00 29.55 326 THR A O 1
#

Secondary structure (DSSP, 8-state):
-EEEEEESSSSSHHHHHHHHHTTSS-SSSPPPHHHHHHSTTTTT--GGGTT-EEEEEE-TTS-EEEEEE-TT--TTHHHHHHHHHHHTT-TTTEEEEE-GGG--HHHHHHHIIIIIT--HHHHHHHHHHHHHHHHHHHHHHHHHHHHHHHTT---PPPPP-TTS-EEEEEESSSSTHHHHHHHHHHH-S-TTGGG-GGGG-GGG--SS--EEEEE-TT-PEEEEEE-TT-HHHHHHHHHHHHHTTGGGS--EEEEE---TTHHHHHHHHHHTTSTTHHHHHHHHHHHHHGGGHHHHHHHHHHHHHHHHH-----TTSS-B------

Radius of gyration: 21.22 Å; chains: 1; bounding box: 50×45×59 Å

Sequence (326 aa):
MKIIYHCYGGAHSSVTAAGIHLGLLPTHRLPTGDELMRLPYFDKTDGNDFGLIRMMGVDEYGNEVYVLGK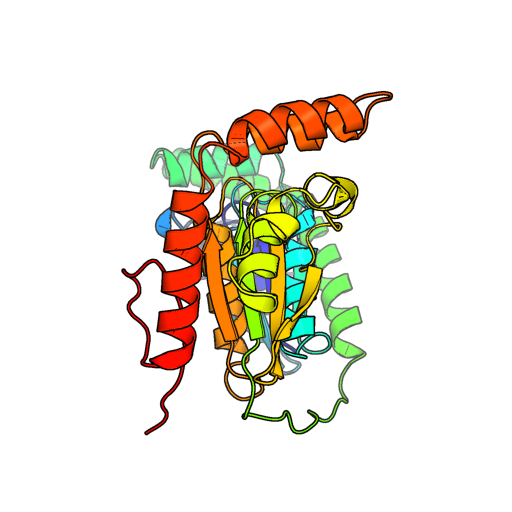KGMGERFSRTLEGMAKIIGAEQELRVVNTMACVNWIMMIGGYLSRRMGLLSIGRPLVIYGTRKAFFHLVKMVKDCQLKARDKHFHVSLPRNKKSTDVVILGTTTAHHSILAARMLLNGIRNSDLVVDTCWDAWLESDGSPVFVGTDKDGNRVYTIGVGREMETGARALACLVQMFESDCRPILITAVRIKNETWVRTAAALSRWPGGQWLNRVVSKRIVSPQLDTIREQVESIEKALHTAKAWDPKSEFVLFDEGT

InterPro domains:
  IPR021525 Protein of unknown function DUF3189 [PF11385] (2-145)
  IPR021525 Protein of unknown function DUF3189 [PF11385] (169-303)

Foldseek 3Di:
DEEEEEDAQLAAQSLLLLCLLQVLADQPAFDDLVSQVPQPRHLNGAPVQQQAWAWRQAHPVRYTYTYHNPRPLPPLVQQALLLLCVQFVNNLVYHYHYRHVLQDPLLVVLSCCCHVVVVVVRSSVSNSVSRSVSPNVSSVSSVVVVVVNVVRPDDDQDQDDQQEEEEEEEEQALAFLSLLLLVCLAVNDDPVSLPDLCSLDLVQRDSQHWDFNQAHPSRYTYIYGNSHPPRVSSLSNSVNSCVVVVVRGHWYKYAYADFPPVVQLVVLSVQCPDVCSSVSSSVRSCVRRVVCVVVSVVRSVVVVVCVVPEDDDDPPDRIDTDDDDD

Organism: Syntrophothermus lipocalidus (strain DSM 12680 / TGB-C1) (NCBI:txid643648)

pLDDT: mean 83.23, std 16.25, range [28.08, 98.56]